Protein AF-A0A662B9Q6-F1 (afdb_monomer_lite)

Radius of gyration: 40.21 Å; chains: 1; bounding box: 95×39×110 Å

Secondary structure (DSSP, 8-state):
-----HHHHHHHHHHHHHHHHHHHHHHH---TTSTTHHHHHHHHHHHHHHHHHHHHHHHHHHHHHHHHHHHHHHHHHHHHHHHHHHHHHHHHHHHHHHS---HHHHHHHHHHHHHHHHHS-HHHHHHHHHHHHHHHTTTTS-TTSGGGHHHHHHHHHHHHHHHHHHHHHTTS-SSPPPHHHHHHHHHHHHHHHHHHHHTTEESSHHHHHHHHHHTS---HHHHHHHHHHHHHHHHHHTTTT-EEEEEETTEEEEEETTS-TT--EEEEEEEEETTEEEEEEB--TTPPPPTT-EEETTEEEEEEEEE-SHHHIIIIIHHHHHHHHHHHHHS--

pLDDT: mean 80.23, std 11.99, range [39.72, 96.12]

Structure (mmCIF, N/CA/C/O backbone):
data_AF-A0A662B9Q6-F1
#
_entry.id   AF-A0A662B9Q6-F1
#
loop_
_atom_site.group_PDB
_atom_site.id
_atom_site.type_symbol
_atom_site.label_atom_id
_atom_site.label_alt_id
_atom_site.label_comp_id
_atom_site.label_asym_id
_atom_site.label_entity_id
_atom_site.label_seq_id
_atom_site.pdbx_PDB_ins_code
_atom_site.Cartn_x
_atom_site.Cartn_y
_atom_site.Cartn_z
_atom_site.occupancy
_atom_site.B_iso_or_equiv
_atom_site.auth_seq_id
_atom_site.auth_comp_id
_atom_site.auth_asym_id
_atom_site.auth_atom_id
_atom_site.pdbx_PDB_model_num
ATOM 1 N N . MET A 1 1 ? 10.603 9.362 -37.851 1.00 39.72 1 MET A N 1
ATOM 2 C CA . MET A 1 1 ? 11.221 8.490 -38.876 1.00 39.72 1 MET A CA 1
ATOM 3 C C . MET A 1 1 ? 10.920 9.068 -40.248 1.00 39.72 1 MET A C 1
ATOM 5 O O . MET A 1 1 ? 9.776 8.989 -40.683 1.00 39.72 1 MET A O 1
ATOM 9 N N . ALA A 1 2 ? 11.898 9.693 -40.908 1.00 41.97 2 ALA A N 1
ATOM 10 C CA . ALA A 1 2 ? 11.748 10.046 -42.317 1.00 41.97 2 ALA A CA 1
ATOM 11 C C . ALA A 1 2 ? 11.551 8.742 -43.103 1.00 41.97 2 ALA A C 1
ATOM 13 O O . ALA A 1 2 ? 12.372 7.833 -42.998 1.00 41.97 2 ALA A O 1
ATOM 14 N N . LYS A 1 3 ? 10.434 8.606 -43.826 1.00 42.59 3 LYS A N 1
ATOM 15 C CA . LYS A 1 3 ? 10.206 7.459 -44.711 1.00 42.59 3 LYS A CA 1
ATOM 16 C C . LYS A 1 3 ? 11.264 7.512 -45.812 1.00 42.59 3 LYS A C 1
ATOM 18 O O . LYS A 1 3 ? 11.109 8.262 -46.773 1.00 42.59 3 LYS A O 1
ATOM 23 N N . ILE A 1 4 ? 12.338 6.740 -45.667 1.00 57.16 4 ILE A N 1
ATOM 24 C CA . ILE A 1 4 ? 13.278 6.508 -46.761 1.00 57.16 4 ILE A CA 1
ATOM 25 C C . ILE A 1 4 ? 12.491 5.719 -47.806 1.00 57.16 4 ILE A C 1
ATOM 27 O O . ILE A 1 4 ? 12.147 4.555 -47.612 1.00 57.16 4 ILE A O 1
ATOM 31 N N . THR A 1 5 ? 12.095 6.397 -48.877 1.00 69.44 5 THR A N 1
ATOM 32 C CA . THR A 1 5 ? 11.364 5.767 -49.974 1.00 69.44 5 THR A CA 1
ATOM 33 C C . THR A 1 5 ? 12.289 4.780 -50.687 1.00 69.44 5 THR A C 1
ATOM 35 O O . THR A 1 5 ? 13.499 4.998 -50.741 1.00 69.44 5 THR A O 1
ATOM 38 N N . ALA A 1 6 ? 11.745 3.708 -51.271 1.00 68.38 6 ALA A N 1
ATOM 39 C CA . ALA A 1 6 ? 12.536 2.716 -52.013 1.00 68.38 6 ALA A CA 1
ATOM 40 C C . ALA A 1 6 ? 13.444 3.361 -53.086 1.00 68.38 6 ALA A C 1
ATOM 42 O O . ALA A 1 6 ? 14.557 2.902 -53.324 1.00 68.38 6 ALA A O 1
ATOM 43 N N . LYS A 1 7 ? 13.013 4.496 -53.656 1.00 68.06 7 LYS A N 1
ATOM 44 C CA . LYS A 1 7 ? 13.810 5.324 -54.573 1.00 68.06 7 LYS A CA 1
ATOM 45 C C . LYS A 1 7 ? 15.063 5.923 -53.915 1.00 68.06 7 LYS A C 1
ATOM 47 O O . LYS A 1 7 ? 16.111 5.956 -54.547 1.00 68.06 7 LYS A O 1
ATOM 52 N N . GLY A 1 8 ? 14.983 6.350 -52.654 1.00 73.69 8 GLY A N 1
ATOM 53 C CA . GLY A 1 8 ? 16.124 6.869 -51.893 1.00 73.69 8 GLY A CA 1
ATOM 54 C C . GLY A 1 8 ? 17.176 5.803 -51.576 1.00 73.69 8 GLY A C 1
ATOM 55 O O . GLY A 1 8 ? 18.367 6.096 -51.633 1.00 73.69 8 GLY A O 1
ATOM 56 N N . ILE A 1 9 ? 16.751 4.559 -51.321 1.00 76.38 9 ILE A N 1
ATOM 57 C CA . ILE A 1 9 ? 17.664 3.420 -51.115 1.00 76.38 9 ILE A CA 1
ATOM 58 C C . ILE A 1 9 ? 18.402 3.088 -52.417 1.00 76.38 9 ILE A C 1
ATOM 60 O O . ILE A 1 9 ? 19.617 2.925 -52.405 1.00 76.38 9 ILE A O 1
ATOM 64 N N . ILE A 1 10 ? 17.691 3.057 -53.550 1.00 78.56 10 ILE A N 1
ATOM 65 C CA . ILE A 1 10 ? 18.288 2.785 -54.868 1.00 78.56 10 ILE A CA 1
ATOM 66 C C . ILE A 1 10 ? 19.350 3.837 -55.222 1.00 78.56 10 ILE A C 1
ATOM 68 O O . ILE A 1 10 ? 20.442 3.477 -55.655 1.00 78.56 10 ILE A O 1
ATOM 72 N N . ILE A 1 11 ? 19.069 5.124 -54.993 1.00 80.94 11 ILE A N 1
ATOM 73 C CA . ILE A 1 11 ? 20.033 6.209 -55.242 1.00 80.94 11 ILE A CA 1
ATOM 74 C C . ILE A 1 11 ? 21.284 6.042 -54.368 1.00 80.94 11 ILE A C 1
ATOM 76 O O . ILE A 1 11 ? 22.400 6.152 -54.872 1.00 80.94 11 ILE A O 1
ATOM 80 N N . TRP A 1 12 ? 21.116 5.717 -53.084 1.00 79.44 12 TRP A N 1
ATOM 81 C CA . TRP A 1 12 ? 22.235 5.456 -52.174 1.00 79.44 12 TRP A CA 1
ATOM 82 C C . TRP A 1 12 ? 23.104 4.280 -52.626 1.00 79.44 12 TRP A C 1
ATOM 84 O O . TRP A 1 12 ? 24.328 4.388 -52.634 1.00 79.44 12 TRP A O 1
ATOM 94 N N . VAL A 1 13 ? 22.483 3.177 -53.051 1.00 81.06 13 VAL A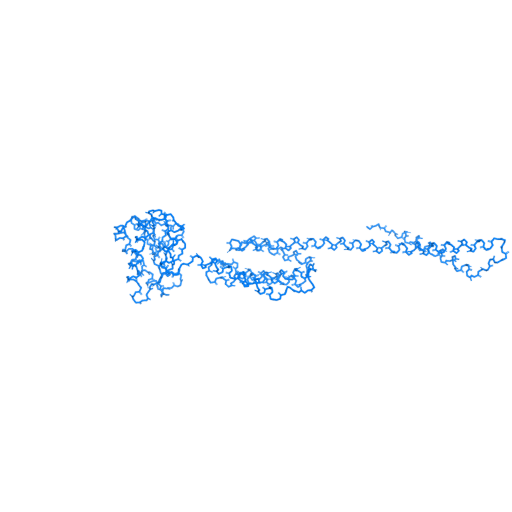 N 1
ATOM 95 C CA . VAL A 1 13 ? 23.200 1.996 -53.552 1.00 81.06 13 VAL A CA 1
ATOM 96 C C . VAL A 1 13 ? 23.995 2.332 -54.816 1.00 81.06 13 VAL A C 1
ATOM 98 O O . VAL A 1 13 ? 25.153 1.941 -54.919 1.00 81.06 13 VAL A O 1
ATOM 101 N N . ILE A 1 14 ? 23.428 3.112 -55.743 1.00 83.69 14 ILE A N 1
ATOM 102 C CA . ILE A 1 14 ? 24.134 3.560 -56.955 1.00 83.69 14 ILE A CA 1
ATOM 103 C C . ILE A 1 14 ? 25.355 4.417 -56.598 1.00 83.69 14 ILE A C 1
ATOM 105 O O . ILE A 1 14 ? 26.431 4.200 -57.150 1.00 83.69 14 ILE A O 1
ATOM 109 N N . ILE A 1 15 ? 25.222 5.352 -55.652 1.00 80.75 15 ILE A N 1
ATOM 110 C CA . ILE A 1 15 ? 26.336 6.201 -55.200 1.00 80.75 15 ILE A CA 1
ATOM 111 C C . ILE A 1 15 ? 27.457 5.349 -54.592 1.00 80.75 15 ILE A C 1
ATOM 113 O O . ILE A 1 15 ? 28.625 5.549 -54.923 1.00 80.75 15 ILE A O 1
ATOM 117 N N . VAL A 1 16 ? 27.111 4.366 -53.755 1.00 80.38 16 VAL A N 1
ATOM 118 C CA . VAL A 1 16 ? 28.083 3.434 -53.160 1.00 80.38 16 VAL A CA 1
ATOM 119 C C . VAL A 1 16 ? 28.774 2.593 -54.236 1.00 80.38 16 VAL A C 1
ATOM 121 O O . VAL A 1 16 ? 29.990 2.427 -54.189 1.00 80.38 16 VAL A O 1
ATOM 124 N N . ILE A 1 17 ? 28.037 2.110 -55.240 1.00 84.69 17 ILE A N 1
ATOM 125 C CA . ILE A 1 17 ? 28.610 1.350 -56.360 1.00 84.69 17 ILE A CA 1
ATOM 126 C C . ILE A 1 17 ? 29.578 2.214 -57.169 1.00 84.69 17 ILE A C 1
ATOM 128 O O . ILE A 1 17 ? 30.673 1.751 -57.477 1.00 84.69 17 ILE A O 1
ATOM 132 N N . ILE A 1 18 ? 29.221 3.460 -57.492 1.00 81.94 18 ILE A N 1
ATOM 133 C CA . ILE A 1 18 ? 30.099 4.387 -58.225 1.00 81.94 18 ILE A CA 1
ATOM 134 C C . ILE A 1 18 ? 31.371 4.671 -57.414 1.00 81.94 18 ILE A C 1
ATOM 136 O O . ILE A 1 18 ? 32.478 4.624 -57.954 1.00 81.94 18 ILE A O 1
ATOM 140 N N . TYR A 1 19 ? 31.226 4.900 -56.108 1.00 78.44 19 TYR A N 1
ATOM 141 C CA . TYR A 1 19 ? 32.343 5.123 -55.193 1.00 78.44 19 TYR A CA 1
ATOM 142 C C . TYR A 1 19 ? 33.303 3.921 -55.141 1.00 78.44 19 TYR A C 1
ATOM 144 O O . TYR A 1 19 ? 34.505 4.082 -55.347 1.00 78.44 19 TYR A O 1
ATOM 152 N N . ILE A 1 20 ? 32.782 2.702 -54.956 1.00 80.62 20 ILE A N 1
ATOM 153 C CA . ILE A 1 20 ? 33.590 1.470 -54.931 1.00 80.62 20 ILE A CA 1
ATOM 154 C C . ILE A 1 20 ? 34.203 1.177 -56.308 1.00 80.62 20 ILE A C 1
ATOM 156 O O . ILE A 1 20 ? 35.364 0.784 -56.399 1.00 80.62 20 ILE A O 1
ATOM 160 N N . SER A 1 21 ? 33.469 1.413 -57.396 1.00 80.00 21 SER A N 1
ATOM 161 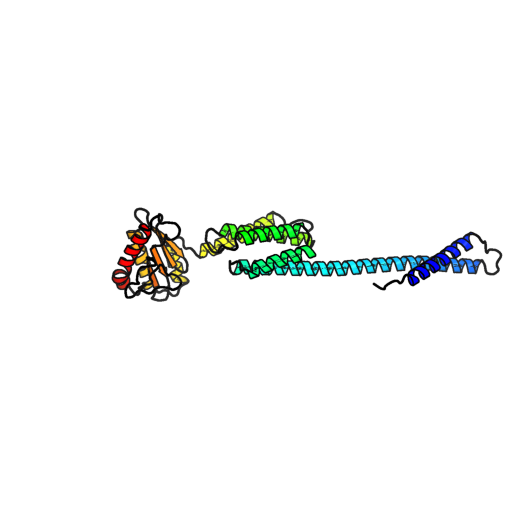C CA . SER A 1 21 ? 33.975 1.208 -58.762 1.00 80.00 21 SER A CA 1
ATOM 162 C C . SER A 1 21 ? 35.153 2.130 -59.072 1.00 80.00 21 SER A C 1
ATOM 164 O O . SER A 1 21 ? 36.084 1.725 -59.760 1.00 80.00 21 SER A O 1
ATOM 166 N N . SER A 1 22 ? 35.151 3.341 -58.507 1.00 72.25 22 SER A N 1
ATOM 167 C CA . SER A 1 22 ? 36.264 4.288 -58.630 1.00 72.25 22 SER A CA 1
ATOM 168 C C . SER A 1 22 ? 37.522 3.766 -57.923 1.00 72.25 22 SER A C 1
ATOM 170 O O . SER A 1 22 ? 38.628 3.957 -58.418 1.00 72.25 22 SER A O 1
ATOM 172 N N . PHE A 1 23 ? 37.357 3.042 -56.809 1.00 72.00 23 PHE A N 1
ATOM 173 C CA . PHE A 1 23 ? 38.446 2.378 -56.086 1.00 72.00 23 PHE A CA 1
ATOM 174 C C . PHE A 1 23 ? 39.057 1.221 -56.894 1.00 72.00 23 PHE A C 1
ATOM 176 O O . PHE A 1 23 ? 40.274 1.129 -57.029 1.00 72.00 23 PHE A O 1
ATOM 183 N N . VAL A 1 24 ? 38.212 0.369 -57.487 1.00 78.69 24 VAL A N 1
ATOM 184 C CA . VAL A 1 24 ? 38.659 -0.758 -58.329 1.00 78.69 24 VAL A CA 1
ATOM 185 C C . VAL A 1 24 ? 39.341 -0.262 -59.604 1.00 78.69 24 VAL A C 1
ATOM 187 O O . VAL A 1 24 ? 40.370 -0.802 -59.994 1.00 78.69 24 VAL A O 1
ATOM 190 N N . PHE A 1 25 ? 38.812 0.790 -60.231 1.00 73.88 25 PHE A N 1
ATOM 191 C CA . PHE A 1 25 ? 39.387 1.379 -61.440 1.00 73.88 25 PHE A CA 1
ATOM 192 C C . PHE A 1 25 ? 40.824 1.878 -61.217 1.00 73.88 25 PHE A C 1
ATOM 194 O O . PHE A 1 25 ? 41.706 1.590 -62.019 1.00 73.88 25 PHE A O 1
ATOM 201 N N . LEU A 1 26 ? 41.089 2.543 -60.091 1.00 69.38 26 LEU A N 1
ATOM 202 C CA . LEU A 1 26 ? 42.433 3.030 -59.749 1.00 69.38 26 LEU A CA 1
ATOM 203 C C . LEU A 1 26 ? 43.401 1.915 -59.359 1.00 69.38 26 LEU A C 1
ATOM 205 O O . LEU A 1 26 ? 44.602 2.072 -59.520 1.00 69.38 26 LEU A O 1
ATOM 209 N N . SER A 1 27 ? 42.890 0.786 -58.865 1.00 67.12 27 SER A N 1
ATOM 210 C CA . SER A 1 27 ? 43.715 -0.385 -58.561 1.00 67.12 27 SER A CA 1
ATOM 211 C C . SER A 1 27 ? 44.141 -1.166 -59.811 1.00 67.12 27 SER A C 1
ATOM 213 O O . SER A 1 27 ? 45.004 -2.033 -59.700 1.00 67.12 27 SER A O 1
ATOM 215 N N . VAL A 1 28 ? 43.510 -0.922 -60.966 1.00 74.12 28 VAL A N 1
ATOM 216 C CA . VAL A 1 28 ? 43.748 -1.657 -62.222 1.00 74.12 28 VAL A CA 1
ATOM 217 C C . VAL A 1 28 ? 44.522 -0.819 -63.247 1.00 74.12 28 VAL A C 1
ATOM 219 O O . VAL A 1 28 ? 45.231 -1.390 -64.071 1.00 74.12 28 VAL A O 1
ATOM 222 N N . TYR A 1 29 ? 44.408 0.511 -63.205 1.00 70.56 29 TYR A N 1
ATOM 223 C CA . TYR A 1 29 ? 45.066 1.417 -64.151 1.00 70.56 29 TYR A CA 1
ATOM 224 C C . TYR A 1 29 ? 46.144 2.263 -63.460 1.00 70.56 29 TYR A C 1
ATOM 226 O O . TYR A 1 29 ? 45.846 3.021 -62.542 1.00 70.56 29 TYR A O 1
ATOM 234 N N . GLU A 1 30 ? 47.390 2.166 -63.931 1.00 65.81 30 GLU A N 1
ATOM 235 C CA . GLU A 1 30 ? 48.516 2.984 -63.461 1.00 65.81 30 GLU A CA 1
ATOM 236 C C . GLU A 1 30 ? 48.539 4.324 -64.219 1.00 65.81 30 GLU A C 1
ATOM 238 O O . GLU A 1 30 ? 48.713 4.369 -65.436 1.00 65.81 30 GLU A O 1
ATOM 243 N N . PHE A 1 31 ? 48.343 5.439 -63.508 1.00 63.66 31 PHE A N 1
ATOM 244 C CA . PHE A 1 31 ? 48.251 6.789 -64.093 1.00 63.66 31 PHE A CA 1
ATOM 245 C C . PHE A 1 31 ? 49.611 7.502 -64.208 1.00 63.66 31 PHE A C 1
ATOM 247 O O . PHE A 1 31 ? 49.663 8.710 -64.461 1.00 63.66 31 PHE A O 1
ATOM 254 N N . GLN A 1 32 ? 50.713 6.764 -64.042 1.00 58.72 32 GLN A N 1
ATOM 255 C CA . GLN A 1 32 ? 52.067 7.305 -63.891 1.00 58.72 32 GLN A CA 1
ATOM 256 C C . GLN A 1 32 ? 52.558 8.121 -65.104 1.00 58.72 32 GLN A C 1
ATOM 258 O O . GLN A 1 32 ? 53.314 9.074 -64.922 1.00 58.72 32 GLN A O 1
ATOM 263 N N . ASP A 1 33 ? 52.072 7.823 -66.315 1.00 65.12 33 ASP A N 1
ATOM 264 C CA . ASP A 1 33 ? 52.484 8.499 -67.559 1.00 65.12 33 ASP A CA 1
ATOM 265 C C . ASP A 1 33 ? 51.680 9.774 -67.890 1.00 65.12 33 ASP A C 1
ATOM 267 O O . ASP A 1 33 ? 51.914 10.436 -68.906 1.00 65.12 33 ASP A O 1
ATOM 271 N N . TRP A 1 34 ? 50.704 10.152 -67.059 1.00 69.06 34 TRP A N 1
ATOM 272 C CA . TRP A 1 34 ? 49.887 11.343 -67.299 1.00 69.06 34 TRP A CA 1
ATOM 273 C C . TRP A 1 34 ? 50.532 12.587 -66.682 1.00 69.06 34 TRP A C 1
ATOM 275 O O . TRP A 1 34 ? 50.910 12.597 -65.514 1.00 69.06 34 TRP A O 1
ATOM 285 N N . LYS A 1 35 ? 50.547 13.705 -67.426 1.00 70.94 35 LYS A N 1
ATOM 286 C CA . LYS A 1 35 ? 51.090 15.013 -66.982 1.00 70.94 35 LYS A CA 1
ATOM 287 C C . LYS A 1 35 ? 50.566 15.483 -65.611 1.00 70.94 35 LYS A C 1
ATOM 289 O O . LYS A 1 35 ? 51.231 16.262 -64.937 1.00 70.94 35 LYS A O 1
ATOM 294 N N . TYR A 1 36 ? 49.380 15.022 -65.213 1.00 75.19 36 TYR A N 1
ATOM 295 C CA . TYR A 1 36 ? 48.729 15.348 -63.943 1.00 75.19 36 TYR A CA 1
ATOM 296 C C . TYR A 1 36 ? 48.476 14.118 -63.049 1.00 75.19 36 TYR A C 1
ATOM 298 O O . TYR A 1 36 ? 47.722 14.235 -62.087 1.00 75.19 36 TYR A O 1
ATOM 306 N N . GLY A 1 37 ? 49.085 12.958 -63.337 1.00 72.75 37 GLY A N 1
ATOM 307 C CA . GLY A 1 37 ? 48.824 11.683 -62.649 1.00 72.75 37 GLY A CA 1
ATOM 308 C C . GLY A 1 37 ? 48.935 11.793 -61.127 1.00 72.75 37 GLY A C 1
ATOM 309 O O . GLY A 1 37 ? 47.955 11.576 -60.423 1.00 72.75 37 GLY A O 1
ATOM 310 N N . SER A 1 38 ? 50.067 12.300 -60.628 1.00 75.88 38 SER A N 1
ATOM 311 C CA . SER A 1 38 ? 50.304 12.491 -59.186 1.00 75.88 38 SER A CA 1
ATOM 312 C C . SER A 1 38 ? 49.298 13.442 -58.504 1.00 75.88 38 SER A C 1
ATOM 314 O O . SER A 1 38 ? 48.921 13.237 -57.347 1.00 75.88 38 SER A O 1
ATOM 316 N N . PHE A 1 39 ? 48.809 14.466 -59.216 1.00 79.69 39 PHE A N 1
ATOM 317 C CA . PHE A 1 39 ? 47.781 15.374 -58.695 1.00 79.69 39 PHE A CA 1
ATOM 318 C C . PHE A 1 39 ? 46.411 14.687 -58.610 1.00 79.69 39 PHE A C 1
ATOM 320 O O . PHE A 1 39 ? 45.733 14.796 -57.590 1.00 79.69 39 PHE A O 1
ATOM 327 N N . ILE A 1 40 ? 46.020 13.957 -59.659 1.00 78.00 40 ILE A N 1
ATOM 328 C CA . ILE A 1 40 ? 44.751 13.220 -59.711 1.00 78.00 40 ILE A CA 1
ATOM 329 C C . ILE A 1 40 ? 44.730 12.096 -58.666 1.00 78.00 40 ILE A C 1
ATOM 331 O O . ILE A 1 40 ? 43.739 11.958 -57.953 1.00 78.00 40 ILE A O 1
ATOM 335 N N . GLU A 1 41 ? 45.833 11.363 -58.499 1.00 74.75 41 GLU A N 1
ATOM 336 C CA . GLU A 1 41 ? 45.993 10.341 -57.455 1.00 74.75 41 GLU A CA 1
ATOM 337 C C . GLU A 1 41 ? 45.823 10.927 -56.047 1.00 74.75 41 GLU A C 1
ATOM 339 O O . GLU A 1 41 ? 45.044 10.406 -55.248 1.00 74.75 41 GLU A O 1
ATOM 344 N N . SER A 1 42 ? 46.483 12.055 -55.757 1.00 80.62 42 SER A N 1
ATOM 345 C CA . SER A 1 42 ? 46.377 12.733 -54.456 1.00 80.62 42 SER A CA 1
ATOM 346 C C . SER A 1 42 ? 44.953 13.214 -54.174 1.00 80.62 42 SER A C 1
ATOM 348 O O . SER A 1 42 ? 44.438 13.067 -53.066 1.00 80.62 42 SER A O 1
ATOM 350 N N . LEU A 1 43 ? 44.293 13.778 -55.187 1.00 79.31 43 LEU A N 1
ATOM 351 C CA . LEU A 1 43 ? 42.931 14.288 -55.077 1.00 79.31 43 LEU A CA 1
ATOM 352 C C . LEU A 1 43 ? 41.949 13.143 -54.802 1.00 79.31 43 LEU A C 1
ATOM 354 O O . LEU A 1 43 ? 41.131 13.244 -53.888 1.00 79.31 43 LEU A O 1
ATOM 358 N N . ILE A 1 44 ? 42.077 12.019 -55.512 1.00 76.00 44 ILE A N 1
ATOM 359 C CA . ILE A 1 44 ? 41.226 10.853 -55.273 1.00 76.00 44 ILE A CA 1
ATOM 360 C C . ILE A 1 44 ? 41.505 10.226 -53.901 1.00 76.00 44 ILE A C 1
ATOM 362 O O . ILE A 1 44 ? 40.551 9.898 -53.198 1.00 76.00 44 ILE A O 1
ATOM 366 N N . ALA A 1 45 ? 42.764 10.132 -53.468 1.00 77.06 45 ALA A N 1
ATOM 367 C CA . ALA A 1 45 ? 43.104 9.647 -52.129 1.00 77.06 45 ALA A CA 1
ATOM 368 C C . ALA A 1 45 ? 42.445 10.494 -51.020 1.00 77.06 45 ALA A C 1
ATOM 370 O O . ALA A 1 45 ? 41.896 9.950 -50.058 1.00 77.06 45 ALA A O 1
ATOM 371 N N . VAL A 1 46 ? 42.408 11.824 -51.180 1.00 86.44 46 VAL A N 1
ATOM 372 C CA . VAL A 1 46 ? 41.703 12.731 -50.256 1.00 86.44 46 VAL A CA 1
ATOM 373 C C . VAL A 1 46 ? 40.188 12.499 -50.283 1.00 86.44 46 VAL A C 1
ATOM 375 O O . VAL A 1 46 ? 39.569 12.414 -49.221 1.00 86.44 46 VAL A O 1
ATOM 378 N N . PHE A 1 47 ? 39.577 12.344 -51.462 1.00 82.00 47 PHE A N 1
ATOM 379 C CA . PHE A 1 47 ? 38.142 12.047 -51.574 1.00 82.00 47 PHE A CA 1
ATOM 380 C C . PHE A 1 47 ? 37.770 10.674 -51.001 1.00 82.00 47 PHE A C 1
ATOM 382 O O . PHE A 1 47 ? 36.702 10.540 -50.404 1.00 82.00 47 PHE A O 1
ATOM 389 N N . GLN A 1 48 ? 38.643 9.673 -51.124 1.00 78.56 48 GLN A N 1
ATOM 390 C CA . GLN A 1 48 ? 38.454 8.360 -50.508 1.00 78.56 48 GLN A CA 1
ATOM 391 C C . GLN A 1 48 ? 38.515 8.451 -48.976 1.00 78.56 48 GLN A C 1
ATOM 393 O O . GLN A 1 48 ? 37.640 7.928 -48.287 1.00 78.56 48 GLN A O 1
ATOM 398 N N . GLY A 1 49 ? 39.491 9.182 -48.427 1.00 82.31 49 GLY A N 1
ATOM 399 C CA . GLY A 1 49 ? 39.565 9.437 -46.986 1.00 82.31 49 GLY A CA 1
ATOM 400 C C . GLY A 1 49 ? 38.331 10.180 -46.462 1.00 82.31 49 GLY A C 1
ATOM 401 O O . GLY A 1 49 ? 37.708 9.756 -45.487 1.00 82.31 49 GLY A O 1
ATOM 402 N N . ALA A 1 50 ? 37.919 11.246 -47.151 1.00 87.31 50 ALA A N 1
ATOM 403 C CA . ALA A 1 50 ? 36.731 12.020 -46.798 1.00 87.31 50 ALA A CA 1
ATOM 404 C C . ALA A 1 50 ? 35.434 11.197 -46.910 1.00 87.31 50 ALA A C 1
ATOM 406 O O . ALA A 1 50 ? 34.559 11.310 -46.051 1.00 87.31 50 ALA A O 1
ATOM 407 N N . GLY A 1 51 ? 35.319 10.340 -47.930 1.00 82.12 51 GLY A N 1
ATOM 408 C CA . GLY A 1 51 ? 34.178 9.446 -48.125 1.00 82.12 51 GLY A CA 1
ATOM 409 C C . GLY A 1 51 ? 34.031 8.433 -46.991 1.00 82.12 51 GLY A C 1
ATOM 410 O O . GLY A 1 51 ? 32.938 8.275 -46.445 1.00 82.12 51 GLY A O 1
ATOM 411 N N . VAL A 1 52 ? 35.134 7.806 -46.569 1.00 82.88 52 VAL A N 1
ATOM 412 C CA . VAL A 1 52 ? 35.142 6.890 -45.416 1.00 82.88 52 VAL A CA 1
ATOM 413 C C . VAL A 1 52 ? 34.718 7.612 -44.136 1.00 82.88 52 VAL A C 1
ATOM 415 O O . VAL A 1 52 ? 33.862 7.105 -43.409 1.00 82.88 52 VAL A O 1
ATOM 418 N N . ILE A 1 53 ? 35.251 8.813 -43.880 1.00 90.50 53 ILE A N 1
ATOM 419 C CA . ILE A 1 53 ? 34.866 9.621 -42.713 1.00 90.50 53 ILE A CA 1
ATOM 420 C C . ILE A 1 53 ? 33.368 9.934 -42.752 1.00 90.50 53 ILE A C 1
ATOM 422 O O . ILE A 1 53 ? 32.678 9.703 -41.762 1.00 90.50 53 ILE A O 1
ATOM 426 N N . ALA A 1 54 ? 32.841 10.383 -43.894 1.00 87.12 54 ALA A N 1
ATOM 427 C CA . ALA A 1 54 ? 31.424 10.700 -44.045 1.00 87.12 54 ALA A CA 1
ATOM 428 C C . ALA A 1 54 ? 30.516 9.487 -43.772 1.00 87.12 54 ALA A C 1
ATOM 430 O O . ALA A 1 54 ? 29.494 9.627 -43.098 1.00 87.12 54 ALA A O 1
ATOM 431 N N . ILE A 1 55 ? 30.901 8.293 -44.238 1.00 83.19 55 ILE A N 1
ATOM 432 C CA . ILE A 1 55 ? 30.165 7.047 -43.972 1.00 83.19 55 ILE A CA 1
ATOM 433 C C . ILE A 1 55 ? 30.182 6.719 -42.475 1.00 83.19 55 ILE A C 1
ATOM 435 O O . ILE A 1 55 ? 29.126 6.463 -41.897 1.00 83.19 55 ILE A O 1
ATOM 439 N N . ILE A 1 56 ? 31.352 6.767 -41.828 1.00 85.19 56 ILE A N 1
ATOM 440 C CA . ILE A 1 56 ? 31.477 6.502 -40.386 1.00 85.19 56 ILE A CA 1
ATOM 441 C C . ILE A 1 56 ? 30.635 7.502 -39.586 1.00 85.19 56 ILE A C 1
ATOM 443 O O . ILE A 1 56 ? 29.872 7.102 -38.707 1.00 85.19 56 ILE A O 1
ATOM 447 N N . THR A 1 57 ? 30.711 8.794 -39.914 1.00 94.62 57 THR A N 1
ATOM 448 C CA . THR A 1 57 ? 29.913 9.837 -39.260 1.00 94.62 57 THR A CA 1
ATOM 449 C C . THR A 1 57 ? 28.417 9.589 -39.431 1.00 94.62 57 THR A C 1
ATOM 451 O O . THR A 1 57 ? 27.675 9.676 -38.454 1.00 94.62 57 THR A O 1
ATOM 454 N N . ALA A 1 58 ? 27.960 9.227 -40.633 1.00 86.88 58 ALA A N 1
ATOM 455 C CA . ALA A 1 58 ? 26.555 8.906 -40.873 1.00 86.88 58 ALA A CA 1
ATOM 456 C C . ALA A 1 58 ? 26.086 7.711 -40.024 1.00 86.88 58 ALA A C 1
ATOM 458 O O . ALA A 1 58 ? 25.011 7.768 -39.427 1.00 86.88 58 ALA A O 1
ATOM 459 N N . VAL A 1 59 ? 26.905 6.659 -39.912 1.00 84.12 59 VAL A N 1
ATOM 460 C CA . VAL A 1 59 ? 26.614 5.491 -39.063 1.00 84.12 59 VAL A CA 1
ATOM 461 C C . VAL A 1 59 ? 26.534 5.882 -37.583 1.00 84.12 59 VAL A C 1
ATOM 463 O O . VAL A 1 59 ? 25.590 5.484 -36.901 1.00 84.12 59 VAL A O 1
ATOM 466 N N . ILE A 1 60 ? 27.461 6.706 -37.087 1.00 92.56 60 ILE A N 1
ATOM 467 C CA . ILE A 1 60 ? 27.445 7.195 -35.698 1.00 92.56 60 ILE A CA 1
ATOM 468 C C . ILE A 1 60 ? 26.178 8.012 -35.415 1.00 92.56 60 ILE A C 1
ATOM 470 O O . ILE A 1 60 ? 25.515 7.768 -34.408 1.00 92.56 60 ILE A O 1
ATOM 474 N N . LEU A 1 61 ? 25.806 8.940 -36.304 1.00 92.00 61 LEU A N 1
ATOM 475 C CA . LEU A 1 61 ? 24.592 9.752 -36.153 1.00 92.00 61 LEU A CA 1
ATOM 476 C C . LEU A 1 61 ? 23.324 8.888 -36.126 1.00 92.00 61 LEU A C 1
ATOM 478 O O . LEU A 1 61 ? 22.415 9.142 -35.334 1.00 92.00 61 LEU A O 1
ATOM 482 N N . LEU A 1 62 ? 23.270 7.838 -36.952 1.00 85.88 62 LEU A N 1
ATOM 483 C CA . LEU A 1 62 ? 22.166 6.878 -36.938 1.00 85.88 62 LEU A CA 1
ATOM 484 C C . LEU A 1 62 ? 22.080 6.139 -35.599 1.00 85.88 62 LEU A C 1
ATOM 486 O O . LEU A 1 62 ? 20.992 6.054 -35.028 1.00 85.88 62 LEU A O 1
ATOM 490 N N . PHE A 1 63 ? 23.204 5.648 -35.070 1.00 87.88 63 PHE A N 1
ATOM 491 C CA . PHE A 1 63 ? 23.227 4.987 -33.764 1.00 87.88 63 PHE A CA 1
ATOM 492 C C . PHE A 1 63 ? 22.834 5.932 -32.627 1.00 87.88 63 PHE A C 1
ATOM 494 O O . PHE A 1 63 ? 22.023 5.555 -31.785 1.00 87.88 63 PHE A O 1
ATOM 501 N N . GLN A 1 64 ? 23.336 7.168 -32.622 1.00 89.12 64 GLN A N 1
ATOM 502 C CA . GLN A 1 64 ? 22.957 8.178 -31.631 1.00 89.12 64 GLN A CA 1
ATOM 503 C C . GLN A 1 64 ? 21.451 8.456 -31.659 1.00 89.12 64 GLN A C 1
ATOM 505 O O . GLN A 1 64 ? 20.805 8.425 -30.614 1.00 89.12 64 GLN A O 1
ATOM 510 N N . SER A 1 65 ? 20.873 8.636 -32.850 1.00 90.44 65 SER A N 1
ATOM 511 C CA . SER A 1 65 ? 19.434 8.866 -33.003 1.00 90.44 65 SER A CA 1
ATOM 512 C C . SER A 1 65 ? 18.596 7.667 -32.542 1.00 90.44 65 SER A C 1
ATOM 514 O O . SER A 1 65 ? 17.562 7.845 -31.896 1.00 90.44 65 SER A O 1
ATOM 516 N N . GLN A 1 66 ? 19.034 6.434 -32.827 1.00 85.12 66 GLN A N 1
ATOM 517 C CA . GLN A 1 66 ? 18.353 5.235 -32.332 1.00 85.12 66 GLN A CA 1
ATOM 518 C C . GLN A 1 66 ? 18.413 5.128 -30.807 1.00 85.12 66 GLN A C 1
ATOM 520 O O . GLN A 1 66 ? 17.394 4.830 -30.182 1.00 85.12 66 GLN A O 1
ATOM 525 N N . LEU A 1 67 ? 19.577 5.399 -30.213 1.00 87.12 67 LEU A N 1
ATOM 526 C CA . LEU A 1 67 ? 19.757 5.398 -28.763 1.00 87.12 67 LEU A CA 1
ATOM 527 C C . LEU A 1 67 ? 18.890 6.463 -28.090 1.00 87.12 67 LEU A C 1
ATOM 529 O O . LEU A 1 67 ? 18.249 6.178 -27.082 1.00 87.12 67 LEU A O 1
ATOM 533 N N . GLU A 1 68 ? 18.811 7.664 -28.660 1.00 89.19 68 GLU A N 1
ATOM 534 C CA . GLU A 1 68 ? 17.967 8.742 -28.146 1.00 89.19 68 GLU A CA 1
ATOM 535 C C . GLU A 1 68 ? 16.479 8.375 -28.206 1.00 89.19 68 GLU A C 1
ATOM 537 O O . GLU A 1 68 ? 15.774 8.493 -27.205 1.00 89.19 68 GLU A O 1
ATOM 542 N N . ALA A 1 69 ? 16.013 7.819 -29.329 1.00 85.44 69 ALA A N 1
ATOM 543 C CA . ALA A 1 69 ? 14.632 7.360 -29.465 1.00 85.44 69 ALA A CA 1
ATOM 544 C C . ALA A 1 69 ? 14.294 6.210 -28.499 1.00 85.44 69 ALA A C 1
ATOM 546 O O . ALA A 1 69 ? 13.183 6.149 -27.965 1.00 85.44 69 ALA A O 1
ATOM 547 N N . GLN A 1 70 ? 15.229 5.282 -28.267 1.00 84.31 70 GLN A N 1
ATOM 548 C CA . GLN A 1 70 ? 15.059 4.224 -27.268 1.00 84.31 70 GLN A CA 1
ATOM 549 C C . GLN A 1 70 ? 15.030 4.790 -25.848 1.00 84.31 70 GLN A C 1
ATOM 551 O O . GLN A 1 70 ? 14.175 4.394 -25.060 1.00 84.31 70 GLN A O 1
ATOM 556 N N . LYS A 1 71 ? 15.907 5.749 -25.538 1.00 86.38 71 LYS A N 1
ATOM 557 C CA . LYS A 1 71 ? 15.955 6.422 -24.238 1.00 86.38 71 LYS A CA 1
ATOM 558 C C . LYS A 1 71 ? 14.670 7.198 -23.960 1.00 86.38 71 LYS A C 1
ATOM 560 O O . LYS A 1 71 ? 14.116 7.062 -22.876 1.00 86.38 71 LYS A O 1
ATOM 565 N N . GLU A 1 72 ? 14.159 7.949 -24.934 1.00 90.50 72 GLU A N 1
ATOM 566 C CA . GLU A 1 72 ? 12.907 8.701 -24.799 1.00 90.50 72 GLU A CA 1
ATOM 567 C C . GLU A 1 72 ? 11.717 7.760 -24.563 1.00 90.50 72 GLU A C 1
ATOM 569 O O . GLU A 1 72 ? 10.909 7.981 -23.659 1.00 90.50 72 GLU A O 1
ATOM 574 N N . LYS A 1 73 ? 11.622 6.668 -25.335 1.00 87.00 73 LYS A N 1
ATOM 575 C CA . LYS A 1 73 ? 10.598 5.635 -25.118 1.00 87.00 73 LYS A CA 1
ATOM 576 C C . LYS A 1 73 ? 10.730 4.993 -23.741 1.00 87.00 73 LYS A C 1
ATOM 578 O O . LYS A 1 73 ? 9.729 4.870 -23.042 1.00 87.00 73 LYS A O 1
ATOM 583 N N . GLY A 1 74 ? 11.946 4.620 -23.347 1.00 86.81 74 GLY A N 1
ATOM 584 C CA . GLY A 1 74 ? 12.234 4.041 -22.037 1.00 86.81 74 GLY A CA 1
ATOM 585 C C . GLY A 1 74 ? 11.831 4.978 -20.901 1.00 86.81 74 GLY A C 1
ATOM 586 O O . GLY A 1 74 ? 11.167 4.549 -19.965 1.00 86.81 74 GLY A O 1
ATOM 587 N N . GLN A 1 75 ? 12.133 6.272 -21.025 1.00 88.19 75 GLN A N 1
ATOM 588 C CA . GLN A 1 75 ? 11.758 7.287 -20.045 1.00 88.19 75 GLN A CA 1
ATOM 589 C C . GLN A 1 75 ? 10.238 7.475 -19.955 1.00 88.19 75 GLN A C 1
ATOM 591 O O . GLN A 1 75 ? 9.701 7.572 -18.855 1.00 88.19 75 GLN A O 1
ATOM 596 N N . LYS A 1 76 ? 9.525 7.485 -21.088 1.00 90.50 76 LYS A N 1
ATOM 597 C CA . LYS A 1 76 ? 8.053 7.555 -21.092 1.00 90.50 76 LYS A CA 1
ATOM 598 C C . LYS A 1 76 ? 7.430 6.333 -20.426 1.00 90.50 76 LYS A C 1
ATOM 600 O O . LYS A 1 76 ? 6.592 6.491 -19.547 1.00 90.50 76 LYS A O 1
ATOM 605 N N . VAL A 1 77 ? 7.883 5.132 -20.784 1.00 90.06 77 VAL A N 1
ATOM 606 C CA . VAL A 1 77 ? 7.415 3.882 -20.163 1.00 90.06 77 VAL A CA 1
ATOM 607 C C . VAL A 1 77 ? 7.712 3.874 -18.662 1.00 90.06 77 VAL A C 1
ATOM 609 O O . VAL A 1 77 ? 6.855 3.498 -17.871 1.00 90.06 77 VAL A O 1
ATOM 612 N N . PHE A 1 78 ? 8.895 4.330 -18.251 1.00 90.19 78 PHE A N 1
ATOM 613 C CA . PHE A 1 78 ? 9.264 4.455 -16.843 1.00 90.19 78 PHE A CA 1
ATOM 614 C C . PHE A 1 78 ? 8.332 5.407 -16.077 1.00 90.19 78 PHE A C 1
ATOM 616 O O . PHE A 1 78 ? 7.854 5.066 -14.996 1.00 90.19 78 PHE A O 1
ATOM 623 N N . ASN A 1 79 ? 8.022 6.572 -16.651 1.00 91.50 79 ASN A N 1
ATOM 624 C CA . ASN A 1 79 ? 7.104 7.532 -16.041 1.00 91.50 79 ASN A CA 1
ATOM 625 C C . ASN A 1 79 ? 5.680 6.969 -15.913 1.00 91.50 79 ASN A C 1
ATOM 627 O O . ASN A 1 79 ? 5.061 7.131 -14.862 1.00 91.50 79 ASN A O 1
ATOM 631 N N . GLU A 1 80 ? 5.186 6.267 -16.936 1.00 93.62 80 GLU A N 1
ATOM 632 C CA . GLU A 1 80 ? 3.874 5.607 -16.889 1.00 93.62 80 GLU A CA 1
ATOM 633 C C . GLU A 1 80 ? 3.822 4.505 -15.825 1.00 93.62 80 GLU A C 1
ATOM 635 O O . GLU A 1 80 ? 2.851 4.421 -15.074 1.00 93.62 80 GLU A O 1
ATOM 640 N N . LYS A 1 81 ? 4.896 3.716 -15.667 1.00 93.50 81 LYS A N 1
ATOM 641 C CA . LYS A 1 81 ? 5.006 2.738 -14.570 1.00 93.50 81 LYS A CA 1
ATOM 642 C C . LYS A 1 81 ? 4.892 3.407 -13.207 1.00 93.50 81 LYS A C 1
ATOM 644 O O . LYS A 1 81 ? 4.118 2.958 -12.370 1.00 93.50 81 LYS A O 1
ATOM 649 N N . ILE A 1 82 ? 5.630 4.497 -12.983 1.00 93.62 82 ILE A N 1
ATOM 650 C CA . ILE A 1 82 ? 5.552 5.250 -11.723 1.00 93.62 82 ILE A CA 1
ATOM 651 C C . ILE A 1 82 ? 4.134 5.768 -11.488 1.00 93.62 82 ILE A C 1
ATOM 653 O O . ILE A 1 82 ? 3.642 5.682 -10.365 1.00 93.62 82 ILE A O 1
ATOM 657 N N . SER A 1 83 ? 3.487 6.310 -12.521 1.00 94.62 83 SER A N 1
ATOM 658 C CA . SER A 1 83 ? 2.117 6.812 -12.420 1.00 94.62 83 SER A CA 1
ATOM 659 C C . SER A 1 83 ? 1.145 5.705 -12.008 1.00 94.62 83 SER A C 1
ATOM 661 O O . SER A 1 83 ? 0.394 5.874 -11.050 1.00 94.62 83 SER A O 1
ATOM 663 N N . LEU A 1 84 ? 1.225 4.539 -12.655 1.00 95.62 84 LEU A N 1
ATOM 664 C CA . LEU A 1 84 ? 0.387 3.387 -12.329 1.00 95.62 84 LEU A CA 1
ATOM 665 C C . LEU A 1 84 ? 0.643 2.854 -10.913 1.00 95.62 84 LEU A C 1
ATOM 667 O O . LEU A 1 84 ? -0.294 2.527 -10.190 1.00 95.62 84 LEU A O 1
ATOM 671 N N . TYR A 1 85 ? 1.905 2.782 -10.486 1.00 95.44 85 TYR A N 1
ATOM 672 C CA . TYR A 1 85 ? 2.237 2.320 -9.137 1.00 95.44 85 TYR A CA 1
ATOM 673 C C . TYR A 1 85 ? 1.745 3.293 -8.063 1.00 95.44 85 TYR A C 1
ATOM 675 O O . TYR A 1 85 ? 1.309 2.850 -7.004 1.00 95.44 85 TYR A O 1
ATOM 683 N N . LYS A 1 86 ? 1.755 4.603 -8.336 1.00 94.19 86 LYS A N 1
ATOM 684 C CA . LYS A 1 86 ? 1.149 5.609 -7.453 1.00 94.19 86 LYS A CA 1
ATOM 685 C C . LYS A 1 86 ? -0.369 5.462 -7.376 1.00 94.19 86 LYS A C 1
ATOM 687 O O . LYS A 1 86 ? -0.897 5.473 -6.273 1.00 94.19 86 LYS A O 1
ATOM 692 N N . GLU A 1 87 ? -1.039 5.263 -8.512 1.00 95.12 87 GLU A N 1
ATOM 693 C CA . GLU A 1 87 ? -2.486 5.002 -8.564 1.00 95.12 87 GLU A CA 1
ATOM 694 C C . GLU A 1 87 ? -2.850 3.772 -7.715 1.00 95.12 87 GLU A C 1
ATOM 696 O O . GLU A 1 87 ? -3.780 3.818 -6.913 1.00 95.12 87 GLU A O 1
ATOM 701 N N . ALA A 1 88 ? -2.067 2.693 -7.818 1.00 94.44 88 ALA A N 1
ATOM 702 C CA . ALA A 1 88 ? -2.257 1.500 -6.996 1.00 94.44 88 ALA A CA 1
ATOM 703 C C . ALA A 1 88 ? -2.095 1.771 -5.496 1.00 94.44 88 ALA A C 1
ATOM 705 O O . ALA A 1 88 ? -2.905 1.300 -4.701 1.00 94.44 88 ALA A O 1
ATOM 706 N N . ILE A 1 89 ? -1.077 2.542 -5.106 1.00 94.12 89 ILE A N 1
ATOM 707 C CA . ILE A 1 89 ? -0.872 2.940 -3.707 1.00 94.12 89 ILE A CA 1
ATOM 708 C C . ILE A 1 89 ? -2.052 3.766 -3.198 1.00 94.12 89 ILE A C 1
ATOM 710 O O . ILE A 1 89 ? -2.528 3.499 -2.103 1.00 94.12 89 ILE A O 1
ATOM 714 N N . GLU A 1 90 ? -2.549 4.718 -3.985 1.00 93.56 90 GLU A N 1
ATOM 715 C CA . GLU A 1 90 ? -3.651 5.597 -3.590 1.00 93.56 90 GLU A CA 1
ATOM 716 C C . GLU A 1 90 ? -4.964 4.828 -3.389 1.00 93.56 90 GLU A C 1
ATOM 718 O O . GLU A 1 90 ? -5.658 5.030 -2.394 1.00 93.56 90 GLU A O 1
ATOM 723 N N . VAL A 1 91 ? -5.301 3.903 -4.295 1.00 90.88 91 VAL A N 1
ATOM 724 C CA . VAL A 1 91 ? -6.494 3.053 -4.132 1.00 90.88 91 VAL A CA 1
ATOM 725 C C . VAL A 1 91 ? -6.380 2.204 -2.867 1.00 90.88 91 VAL A C 1
ATOM 727 O O . VAL A 1 91 ? -7.324 2.134 -2.088 1.00 90.88 91 VAL A O 1
ATOM 730 N N . VAL A 1 92 ? -5.215 1.602 -2.624 1.00 90.69 92 VAL A N 1
ATOM 731 C CA . VAL A 1 92 ? -4.999 0.765 -1.438 1.00 90.69 92 VAL A CA 1
ATOM 732 C C . VAL A 1 92 ? -4.971 1.590 -0.147 1.00 90.69 92 VAL A C 1
ATOM 734 O O . VAL A 1 92 ? -5.474 1.138 0.879 1.00 90.69 92 VAL A O 1
ATOM 737 N N . GLU A 1 93 ? -4.436 2.811 -0.178 1.00 88.00 93 GLU A N 1
ATOM 738 C CA . GLU A 1 93 ? -4.488 3.745 0.949 1.00 88.00 93 GLU A CA 1
ATOM 739 C C . GLU A 1 93 ? -5.932 4.060 1.350 1.00 88.00 93 GLU A C 1
ATOM 741 O O . GLU A 1 93 ? -6.236 4.047 2.543 1.00 88.00 93 GLU A O 1
ATOM 746 N N . ASN A 1 94 ? -6.817 4.299 0.376 1.00 85.44 94 ASN A N 1
ATOM 747 C CA . ASN A 1 94 ? -8.227 4.591 0.640 1.00 85.44 94 ASN A CA 1
ATOM 748 C C . ASN A 1 94 ? -8.933 3.418 1.340 1.00 85.44 94 ASN A C 1
ATOM 750 O O . ASN A 1 94 ? -9.480 3.639 2.421 1.00 85.44 94 ASN A O 1
ATOM 754 N N . ILE A 1 95 ? -8.750 2.188 0.844 1.00 83.94 95 ILE A N 1
ATOM 755 C CA . ILE A 1 95 ? -9.269 0.950 1.465 1.00 83.94 95 ILE A CA 1
ATOM 756 C C . ILE A 1 95 ? -8.828 0.819 2.936 1.00 83.94 95 ILE A C 1
ATOM 758 O O . ILE A 1 95 ? -9.577 0.407 3.825 1.00 83.94 95 ILE A O 1
ATOM 762 N N . PHE A 1 96 ? -7.568 1.149 3.240 1.00 80.69 96 PHE A N 1
ATOM 763 C CA . PHE A 1 96 ? -7.067 1.079 4.618 1.00 80.69 96 PHE A CA 1
ATOM 764 C C . PHE A 1 96 ? -7.487 2.274 5.485 1.00 80.69 96 PHE A C 1
ATOM 766 O O . PHE A 1 96 ? -7.421 2.192 6.715 1.00 80.69 96 PHE A O 1
ATOM 773 N N . LYS A 1 97 ? -7.886 3.394 4.879 1.00 77.94 97 LYS A N 1
ATOM 774 C CA . LYS A 1 97 ? -8.277 4.615 5.587 1.00 77.94 97 LYS A CA 1
ATOM 775 C C . LYS A 1 97 ? -9.684 4.504 6.160 1.00 77.94 97 LYS A C 1
ATOM 777 O O . LYS A 1 97 ? -9.895 4.910 7.305 1.00 77.94 97 LYS A O 1
ATOM 782 N N . ASP A 1 98 ? -10.624 3.963 5.395 1.00 71.81 98 ASP A N 1
ATOM 783 C CA . ASP A 1 98 ? -12.009 3.748 5.824 1.00 71.81 98 ASP A CA 1
ATOM 784 C C . ASP A 1 98 ? -12.254 2.347 6.421 1.00 71.81 98 ASP A C 1
ATOM 786 O O . ASP A 1 98 ? -13.259 2.145 7.106 1.00 71.81 98 ASP A O 1
ATOM 790 N N . ASN A 1 99 ? -11.292 1.426 6.271 1.00 70.12 99 ASN A N 1
ATOM 791 C CA . ASN A 1 99 ? -11.360 0.023 6.699 1.00 70.12 99 ASN A CA 1
ATOM 792 C C . ASN A 1 99 ? -12.525 -0.750 6.066 1.00 70.12 99 ASN A C 1
ATOM 794 O O . ASN A 1 99 ? -13.022 -1.717 6.659 1.00 70.12 99 ASN A O 1
ATOM 798 N N . ARG A 1 100 ? -12.962 -0.327 4.880 1.00 69.25 100 ARG A N 1
ATOM 799 C CA . ARG A 1 100 ? -14.021 -0.962 4.102 1.00 69.25 100 ARG A CA 1
ATOM 800 C C . ARG A 1 100 ? -13.535 -1.159 2.676 1.00 69.25 100 ARG A C 1
ATOM 802 O O . ARG A 1 100 ? -12.604 -0.511 2.230 1.00 69.25 100 ARG A O 1
ATOM 809 N N . ILE A 1 101 ? -14.123 -2.131 1.992 1.00 79.00 101 ILE A N 1
ATOM 810 C CA . ILE A 1 101 ? -13.816 -2.397 0.589 1.00 79.00 101 ILE A CA 1
ATOM 811 C C . ILE A 1 101 ? -15.078 -2.076 -0.195 1.00 79.00 101 ILE A C 1
ATOM 813 O O . ILE A 1 101 ? -16.069 -2.806 -0.129 1.00 79.00 101 ILE A O 1
ATOM 817 N N . GLU A 1 102 ? -15.064 -0.961 -0.915 1.00 77.06 102 GLU A N 1
ATOM 818 C CA . GLU A 1 102 ? -16.180 -0.586 -1.772 1.00 77.06 102 GLU A CA 1
ATOM 819 C C . GLU A 1 102 ? -16.086 -1.281 -3.139 1.00 77.06 102 GLU A C 1
ATOM 821 O O . GLU A 1 102 ? -15.009 -1.506 -3.696 1.00 77.06 102 GLU A O 1
ATOM 826 N N . SER A 1 103 ? -17.238 -1.571 -3.752 1.00 79.62 103 SER A N 1
ATOM 827 C CA . SER A 1 103 ? -17.291 -2.165 -5.102 1.00 79.62 103 SER A CA 1
ATOM 828 C C . SER A 1 103 ? -16.547 -1.332 -6.160 1.00 79.62 103 SER A C 1
ATOM 830 O O . SER A 1 103 ? -15.928 -1.886 -7.069 1.00 79.62 103 SER A O 1
ATOM 832 N N . GLY A 1 104 ? -16.554 -0.001 -6.020 1.00 83.19 104 GLY A N 1
ATOM 833 C CA . GLY A 1 104 ? -15.803 0.901 -6.893 1.00 83.19 104 GLY A CA 1
ATOM 834 C C . GLY A 1 104 ? -14.285 0.767 -6.744 1.00 83.19 104 GLY A C 1
ATOM 835 O O . GLY A 1 104 ? -13.556 0.936 -7.721 1.00 83.19 104 GLY A O 1
ATOM 836 N N . GLU A 1 105 ? -13.791 0.424 -5.555 1.00 85.12 105 GLU A N 1
ATOM 837 C CA . GLU A 1 105 ? -12.363 0.208 -5.303 1.00 85.12 105 GLU A CA 1
ATOM 838 C C . GLU A 1 105 ? -11.899 -1.130 -5.873 1.00 85.12 105 GLU A C 1
ATOM 840 O O . GLU A 1 105 ? -10.860 -1.182 -6.531 1.00 85.12 105 GLU A O 1
ATOM 845 N N . LEU A 1 106 ? -12.708 -2.186 -5.729 1.00 86.81 106 LEU A N 1
ATOM 846 C CA . LEU A 1 106 ? -12.460 -3.478 -6.379 1.00 86.81 106 LEU A CA 1
ATOM 847 C C . LEU A 1 106 ? -12.351 -3.329 -7.897 1.00 86.81 106 LEU A C 1
ATOM 849 O O . LEU A 1 106 ? -11.375 -3.783 -8.494 1.00 86.81 106 LEU A O 1
ATOM 853 N N . GLN A 1 107 ? -13.296 -2.612 -8.509 1.00 89.00 107 GLN A N 1
ATOM 854 C CA . GLN A 1 107 ? -13.264 -2.341 -9.943 1.00 89.00 107 GLN A CA 1
ATOM 855 C C . GLN A 1 107 ? -12.009 -1.549 -10.346 1.00 89.00 107 GLN A C 1
ATOM 857 O O . GLN A 1 107 ? -11.394 -1.828 -11.376 1.00 89.00 107 GLN A O 1
ATOM 862 N N . ARG A 1 108 ? -11.577 -0.571 -9.541 1.00 92.19 108 ARG A N 1
ATOM 863 C CA . ARG A 1 108 ? -10.323 0.157 -9.802 1.00 92.19 108 ARG A CA 1
ATOM 864 C C . ARG A 1 108 ? -9.107 -0.764 -9.742 1.00 92.19 108 ARG A C 1
ATOM 866 O O . ARG A 1 108 ? -8.256 -0.679 -10.626 1.00 92.19 108 ARG A O 1
ATOM 873 N N . LEU A 1 109 ? -9.032 -1.660 -8.758 1.00 93.38 109 LEU A N 1
ATOM 874 C CA . LEU A 1 109 ? -7.955 -2.649 -8.665 1.00 93.38 109 LEU A CA 1
ATOM 875 C C . LEU A 1 109 ? -7.944 -3.603 -9.875 1.00 93.38 109 LEU A C 1
ATOM 877 O O . LEU A 1 109 ? -6.869 -3.903 -10.395 1.00 93.38 109 LEU A O 1
ATOM 881 N N . GLU A 1 110 ? -9.107 -4.011 -10.390 1.00 92.81 110 GLU A N 1
ATOM 882 C CA . GLU A 1 110 ? -9.212 -4.798 -11.632 1.00 92.81 110 GLU A CA 1
ATOM 883 C C . GLU A 1 110 ? -8.629 -4.049 -12.835 1.00 92.81 110 GLU A C 1
ATOM 885 O O . GLU A 1 110 ? -7.823 -4.596 -13.591 1.00 92.81 110 GLU A O 1
ATOM 890 N N . PHE A 1 111 ? -8.970 -2.767 -12.995 1.00 95.38 111 PHE A N 1
ATOM 891 C CA . PHE A 1 111 ? -8.389 -1.947 -14.057 1.00 95.38 111 PHE A CA 1
ATOM 892 C C . PHE A 1 111 ? -6.882 -1.753 -13.886 1.00 95.38 111 PHE A C 1
ATOM 894 O O . PHE A 1 111 ? -6.161 -1.707 -14.884 1.00 95.38 111 PHE A O 1
ATOM 901 N N . ILE A 1 112 ? -6.382 -1.685 -12.652 1.00 96.12 112 ILE A N 1
ATOM 902 C CA . ILE A 1 112 ? -4.941 -1.650 -12.392 1.00 96.12 112 ILE A CA 1
ATOM 903 C C . ILE A 1 112 ? -4.280 -2.948 -12.864 1.00 96.12 112 ILE A C 1
ATOM 905 O O . ILE A 1 112 ? -3.245 -2.864 -13.519 1.00 96.12 112 ILE A O 1
ATOM 909 N N . ILE A 1 113 ? -4.878 -4.127 -12.646 1.00 95.00 113 ILE A N 1
ATOM 910 C CA . ILE A 1 113 ? -4.360 -5.397 -13.197 1.00 95.00 113 ILE A CA 1
ATOM 911 C C . ILE A 1 113 ? -4.234 -5.316 -14.724 1.00 95.00 113 ILE A C 1
ATOM 913 O O . ILE A 1 113 ? -3.186 -5.660 -15.274 1.00 95.00 113 ILE A O 1
ATOM 917 N N . LEU A 1 114 ? -5.266 -4.819 -15.413 1.00 95.25 114 LEU A N 1
ATOM 918 C CA . LEU A 1 114 ? -5.250 -4.673 -16.874 1.00 95.25 114 LEU A CA 1
ATOM 919 C C . LEU A 1 114 ? -4.168 -3.689 -17.346 1.00 95.25 114 LEU A C 1
ATOM 921 O O . LEU A 1 114 ? -3.472 -3.950 -18.326 1.00 95.25 114 LEU A O 1
ATOM 925 N N . LYS A 1 115 ? -3.985 -2.571 -16.636 1.00 94.88 115 LYS A N 1
ATOM 926 C CA . LYS A 1 115 ? -2.915 -1.606 -16.928 1.00 94.88 115 LYS A CA 1
ATOM 927 C C . LYS A 1 115 ? -1.527 -2.204 -16.662 1.00 94.88 115 LYS A C 1
ATOM 929 O O . LYS A 1 115 ? -0.617 -1.988 -17.457 1.00 94.88 115 LYS A O 1
ATOM 934 N N . LEU A 1 116 ? -1.362 -2.990 -15.594 1.00 94.88 116 LEU A N 1
ATOM 935 C CA . LEU A 1 116 ? -0.105 -3.672 -15.269 1.00 94.88 116 LEU A CA 1
ATOM 936 C C . LEU A 1 116 ? 0.281 -4.668 -16.369 1.00 94.88 116 LEU A C 1
ATOM 938 O O . LEU A 1 116 ? 1.451 -4.728 -16.728 1.00 94.88 116 LEU A O 1
ATOM 942 N N . GLN A 1 117 ? -0.676 -5.385 -16.966 1.00 92.06 117 GLN A N 1
ATOM 943 C CA . GLN A 1 117 ? -0.407 -6.281 -18.103 1.00 92.06 117 GLN A CA 1
ATOM 944 C C . GLN A 1 117 ? 0.206 -5.567 -19.317 1.00 92.06 117 GLN A C 1
ATOM 946 O O . GLN A 1 117 ? 0.938 -6.186 -20.085 1.00 92.06 117 GLN A O 1
ATOM 951 N N . LEU A 1 118 ? -0.080 -4.274 -19.502 1.00 92.25 118 LEU A N 1
ATOM 952 C CA . LEU A 1 118 ? 0.440 -3.502 -20.629 1.00 92.25 118 LEU A CA 1
ATOM 953 C C . LEU A 1 118 ? 1.902 -3.080 -20.434 1.00 92.25 118 LEU A C 1
ATOM 955 O O . LEU A 1 118 ? 2.654 -3.0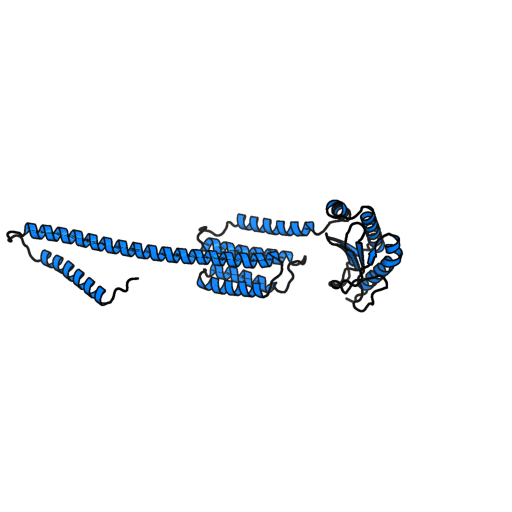27 -21.408 1.00 92.25 118 LEU A O 1
ATOM 959 N N . ILE A 1 119 ? 2.289 -2.712 -19.208 1.00 91.25 119 ILE A N 1
ATOM 960 C CA . ILE A 1 119 ? 3.559 -2.010 -18.958 1.00 91.25 119 ILE A CA 1
ATOM 961 C C . ILE A 1 119 ? 4.494 -2.715 -17.974 1.00 91.25 119 ILE A C 1
ATOM 963 O O . ILE A 1 119 ? 5.693 -2.429 -17.990 1.00 91.25 119 ILE A O 1
ATOM 967 N N . SER A 1 120 ? 3.996 -3.618 -17.133 1.00 92.94 120 SER A N 1
ATOM 968 C CA . SER A 1 120 ? 4.762 -4.227 -16.043 1.00 92.94 120 SER A CA 1
ATOM 969 C C . SER A 1 120 ? 5.248 -5.640 -16.353 1.00 92.94 120 SER A C 1
ATOM 971 O O . SER A 1 120 ? 4.809 -6.281 -17.302 1.00 92.94 120 SER A O 1
ATOM 973 N N . SER A 1 121 ? 6.198 -6.130 -15.556 1.00 92.00 121 SER A N 1
ATOM 974 C CA . SER A 1 121 ? 6.700 -7.501 -15.675 1.00 92.00 121 SER A CA 1
ATOM 975 C C . SER A 1 121 ? 5.730 -8.524 -15.080 1.00 92.00 121 SER A C 1
ATOM 977 O O . SER A 1 121 ? 5.025 -8.240 -14.108 1.00 92.00 121 SER A O 1
ATOM 979 N N . ASP A 1 122 ? 5.790 -9.762 -15.576 1.00 93.19 122 ASP A N 1
ATOM 980 C CA . ASP A 1 122 ? 5.012 -10.898 -15.060 1.00 93.19 122 ASP A CA 1
ATOM 981 C C . ASP A 1 122 ? 5.171 -11.091 -13.545 1.00 93.19 122 ASP A C 1
ATOM 983 O O . ASP A 1 122 ? 4.227 -11.469 -12.850 1.00 93.19 122 ASP A O 1
ATOM 987 N N . SER A 1 123 ? 6.367 -10.817 -13.013 1.00 91.62 123 SER A N 1
ATOM 988 C CA . SER A 1 123 ? 6.658 -10.958 -11.583 1.00 91.62 123 SER A CA 1
ATOM 989 C C . SER A 1 123 ? 5.913 -9.930 -10.723 1.00 91.62 123 SER A C 1
ATOM 991 O O . SER A 1 123 ? 5.412 -10.274 -9.652 1.00 91.62 123 SER A O 1
ATOM 993 N N . THR A 1 124 ? 5.792 -8.697 -11.217 1.00 94.12 124 THR A N 1
ATOM 994 C CA . THR A 1 124 ? 5.055 -7.604 -10.572 1.00 94.12 124 THR A CA 1
ATOM 995 C C . THR A 1 124 ? 3.552 -7.835 -10.683 1.00 94.12 124 THR A C 1
ATOM 997 O O . THR A 1 124 ? 2.843 -7.744 -9.682 1.00 94.12 124 THR A O 1
ATOM 1000 N N . ILE A 1 125 ? 3.077 -8.226 -11.873 1.00 95.00 125 ILE A N 1
ATOM 1001 C CA . ILE A 1 125 ? 1.667 -8.561 -12.119 1.00 95.00 125 ILE A CA 1
ATOM 1002 C C . ILE A 1 125 ? 1.220 -9.678 -11.174 1.00 95.00 125 ILE A C 1
ATOM 1004 O O . ILE A 1 125 ? 0.208 -9.536 -10.494 1.00 95.00 125 ILE A O 1
ATOM 1008 N N . ARG A 1 126 ? 1.997 -10.765 -11.069 1.00 95.88 126 ARG A N 1
ATOM 1009 C CA . ARG A 1 126 ? 1.679 -11.898 -10.189 1.00 95.88 126 ARG A CA 1
ATOM 1010 C C . ARG A 1 126 ? 1.490 -11.462 -8.739 1.00 95.88 126 ARG A C 1
ATOM 1012 O O . ARG A 1 126 ? 0.520 -11.871 -8.112 1.00 95.88 126 ARG A O 1
ATOM 1019 N N . LYS A 1 127 ? 2.380 -10.611 -8.218 1.00 95.56 127 LYS A N 1
ATOM 1020 C CA . LYS A 1 127 ? 2.279 -10.128 -6.835 1.00 95.56 127 LYS A CA 1
ATOM 1021 C C . LYS A 1 127 ? 1.076 -9.225 -6.604 1.00 95.56 127 LYS A C 1
ATOM 1023 O O . LYS A 1 127 ? 0.449 -9.317 -5.553 1.00 95.56 127 LYS A O 1
ATOM 1028 N N . PHE A 1 128 ? 0.710 -8.411 -7.590 1.00 96.00 128 PHE A N 1
ATOM 1029 C CA . PHE A 1 128 ? -0.510 -7.617 -7.497 1.00 96.00 128 PHE A CA 1
ATOM 1030 C C . PHE A 1 128 ? -1.775 -8.483 -7.555 1.00 96.00 128 PHE A C 1
ATOM 1032 O O . PHE A 1 128 ? -2.710 -8.246 -6.799 1.00 96.00 128 PHE A O 1
ATOM 1039 N N . VAL A 1 129 ? -1.794 -9.522 -8.397 1.00 94.62 129 VAL A N 1
ATOM 1040 C CA . VAL A 1 129 ? -2.907 -10.484 -8.464 1.00 94.62 129 VAL A CA 1
ATOM 1041 C C . VAL A 1 129 ? -3.044 -11.263 -7.152 1.00 94.62 129 VAL A C 1
ATOM 1043 O O . VAL A 1 129 ? -4.152 -11.398 -6.648 1.00 94.62 129 VAL A O 1
ATOM 1046 N N . GLU A 1 130 ? -1.935 -11.715 -6.555 1.00 94.19 130 GLU A N 1
ATOM 1047 C CA . GLU A 1 130 ? -1.934 -12.349 -5.226 1.00 94.19 130 GLU A CA 1
ATOM 1048 C C . GLU A 1 130 ? -2.521 -11.419 -4.151 1.00 94.19 130 GLU A C 1
ATOM 1050 O O . GLU A 1 130 ? -3.295 -11.861 -3.303 1.00 94.19 130 GLU A O 1
ATOM 1055 N N . PHE A 1 131 ? -2.189 -10.126 -4.195 1.00 94.44 131 PHE A N 1
ATOM 1056 C CA . PHE A 1 131 ? -2.783 -9.120 -3.316 1.00 94.44 131 PHE A CA 1
ATOM 1057 C C . PHE A 1 131 ? -4.288 -8.937 -3.573 1.00 94.44 131 PHE A C 1
ATOM 1059 O O . PHE A 1 131 ? -5.074 -8.981 -2.628 1.00 94.44 131 PHE A O 1
ATOM 1066 N N . TYR A 1 132 ? -4.701 -8.784 -4.834 1.00 91.94 132 TYR A N 1
ATOM 1067 C CA . TYR A 1 132 ? -6.107 -8.623 -5.210 1.00 91.94 132 TYR A CA 1
ATOM 1068 C C . TYR A 1 132 ? -6.958 -9.825 -4.780 1.00 91.94 132 TYR A C 1
ATOM 1070 O O . TYR A 1 132 ? -8.039 -9.641 -4.229 1.00 91.94 132 TYR A O 1
ATOM 1078 N N . GLN A 1 133 ? -6.449 -11.051 -4.938 1.00 90.62 133 GLN A N 1
ATOM 1079 C CA . GLN A 1 133 ? -7.130 -12.265 -4.480 1.00 90.62 133 GLN A CA 1
ATOM 1080 C C . GLN A 1 133 ? -7.442 -12.189 -2.977 1.00 90.62 133 GLN A C 1
ATOM 1082 O O . GLN A 1 133 ? -8.573 -12.423 -2.563 1.00 90.62 133 GLN A O 1
ATOM 1087 N N . LYS A 1 134 ? -6.461 -11.765 -2.168 1.00 89.50 134 LYS A N 1
ATOM 1088 C CA . LYS A 1 134 ? -6.647 -11.599 -0.721 1.00 89.50 134 LYS A CA 1
ATOM 1089 C C . LYS A 1 134 ? -7.644 -10.498 -0.369 1.00 89.50 134 LYS A C 1
ATOM 1091 O O . LYS A 1 134 ? -8.332 -10.631 0.635 1.00 89.50 134 LYS A O 1
ATOM 1096 N N . ILE A 1 135 ? -7.700 -9.415 -1.151 1.00 86.81 135 ILE A N 1
ATOM 1097 C CA . ILE A 1 135 ? -8.700 -8.348 -0.983 1.00 86.81 135 ILE A CA 1
ATOM 1098 C C . ILE A 1 135 ? -10.105 -8.920 -1.212 1.00 86.81 135 ILE A C 1
ATOM 1100 O O . ILE A 1 135 ? -10.987 -8.719 -0.383 1.00 86.81 135 ILE A O 1
ATOM 1104 N N . VAL A 1 136 ? -10.303 -9.671 -2.300 1.00 85.00 136 VAL A N 1
ATOM 1105 C CA . VAL A 1 136 ? -11.596 -10.291 -2.630 1.00 85.00 136 VAL A CA 1
ATOM 1106 C C . VAL A 1 136 ? -12.033 -11.279 -1.546 1.00 85.00 136 VAL A C 1
ATOM 1108 O O . VAL A 1 136 ? -13.188 -11.245 -1.129 1.00 85.00 136 VAL A O 1
ATOM 1111 N N . ASP A 1 137 ? -11.108 -12.081 -1.012 1.00 83.19 137 ASP A N 1
ATOM 1112 C CA . ASP A 1 137 ? -11.386 -13.043 0.068 1.00 83.19 137 ASP A CA 1
ATOM 1113 C C . ASP A 1 137 ? -11.882 -12.385 1.374 1.00 83.19 137 ASP A C 1
ATOM 1115 O O . ASP A 1 137 ? -12.412 -13.065 2.260 1.00 83.19 137 ASP A O 1
ATOM 1119 N N . VAL A 1 138 ? -11.699 -11.068 1.528 1.00 78.19 138 VAL A N 1
ATOM 1120 C CA . VAL A 1 138 ? -12.118 -10.311 2.716 1.00 78.19 138 VAL A CA 1
ATOM 1121 C C . VAL A 1 138 ? -13.101 -9.178 2.414 1.00 78.19 138 VAL A C 1
ATOM 1123 O O . VAL A 1 138 ? -13.463 -8.454 3.337 1.00 78.19 138 VAL A O 1
ATOM 1126 N N . ALA A 1 139 ? -13.569 -9.038 1.170 1.00 69.00 139 ALA A N 1
ATOM 1127 C CA . ALA A 1 139 ? -14.417 -7.924 0.735 1.00 69.00 139 ALA A CA 1
ATOM 1128 C C . ALA A 1 139 ? -15.765 -7.834 1.482 1.00 69.00 139 ALA A C 1
ATOM 1130 O O . ALA A 1 139 ? -16.277 -6.738 1.686 1.00 69.00 139 ALA A O 1
ATOM 1131 N N . ASP A 1 140 ? -16.293 -8.960 1.972 1.00 63.88 140 ASP A N 1
ATOM 1132 C CA . ASP A 1 140 ? -17.537 -9.015 2.762 1.00 63.88 140 ASP A CA 1
ATOM 1133 C C . ASP A 1 140 ? -17.323 -8.822 4.278 1.00 63.88 140 ASP A C 1
ATOM 1135 O O . ASP A 1 140 ? -18.238 -9.015 5.085 1.00 63.88 140 ASP A O 1
ATOM 1139 N N . ILE A 1 141 ? -16.103 -8.487 4.706 1.00 59.72 141 ILE A N 1
ATOM 1140 C CA . ILE A 1 141 ? -15.705 -8.481 6.113 1.00 59.72 141 ILE A CA 1
ATOM 1141 C C . ILE A 1 141 ? -15.306 -7.063 6.542 1.00 59.72 141 ILE A C 1
ATOM 1143 O O . ILE A 1 141 ? -14.303 -6.530 6.081 1.00 59.72 141 ILE A O 1
ATOM 1147 N N . ASP A 1 142 ? -16.034 -6.481 7.505 1.00 56.12 142 ASP A N 1
ATOM 1148 C CA . ASP A 1 142 ? -15.632 -5.225 8.163 1.00 56.12 142 ASP A CA 1
ATOM 1149 C C . ASP A 1 142 ? -14.273 -5.454 8.867 1.00 56.12 142 ASP A C 1
ATOM 1151 O O . ASP A 1 142 ? -14.181 -6.169 9.878 1.00 56.12 142 ASP A O 1
ATOM 1155 N N . LEU A 1 143 ? -13.194 -4.852 8.348 1.00 56.59 143 LEU A N 1
ATOM 1156 C CA . LEU A 1 143 ? -11.816 -5.042 8.840 1.00 56.59 143 LEU A CA 1
ATOM 1157 C C . LEU A 1 143 ? -11.613 -4.525 10.281 1.00 56.59 143 LEU A C 1
ATOM 1159 O O . LEU A 1 143 ? -10.592 -4.800 10.906 1.00 56.59 143 LEU A O 1
ATOM 1163 N N . ILE A 1 144 ? -12.609 -3.811 10.813 1.00 47.41 144 ILE A N 1
ATOM 1164 C CA . ILE A 1 144 ? -12.654 -3.168 12.134 1.00 47.41 144 ILE A CA 1
ATOM 1165 C C . ILE A 1 144 ? -12.867 -4.181 13.284 1.00 47.41 144 ILE A C 1
ATOM 1167 O O . ILE A 1 144 ? -12.588 -3.862 14.437 1.00 47.41 144 ILE A O 1
ATOM 1171 N N . GLN A 1 145 ? -13.351 -5.404 13.029 1.00 51.59 145 GLN A N 1
ATOM 1172 C CA . GLN A 1 145 ? -13.594 -6.369 14.118 1.00 51.59 145 GLN A CA 1
ATOM 1173 C C . GLN A 1 145 ? -12.291 -6.990 14.659 1.00 51.59 145 GLN A C 1
ATOM 1175 O O . GLN A 1 145 ? -11.392 -7.326 13.894 1.00 51.59 145 GLN A O 1
ATOM 1180 N N . GLU A 1 146 ? -12.219 -7.220 15.978 1.00 41.62 146 GLU A N 1
ATOM 1181 C CA . GLU A 1 146 ? -11.047 -7.734 16.725 1.00 41.62 146 GLU A CA 1
ATOM 1182 C C . GLU A 1 146 ? -10.421 -9.018 16.127 1.00 41.62 146 GLU A C 1
ATOM 1184 O O . GLU A 1 146 ? -9.212 -9.221 16.217 1.00 41.62 146 GLU A O 1
ATOM 1189 N N . ASN A 1 147 ? -11.216 -9.847 15.438 1.00 50.50 147 ASN A N 1
ATOM 1190 C CA . ASN A 1 147 ? -10.759 -11.070 14.760 1.00 50.50 147 ASN A CA 1
ATOM 1191 C C . ASN A 1 147 ? -10.157 -10.847 13.353 1.00 50.50 147 ASN A C 1
ATOM 1193 O O . ASN A 1 147 ? -9.613 -11.785 12.770 1.00 50.50 147 ASN A O 1
ATOM 1197 N N . ASN A 1 148 ? -10.228 -9.633 12.797 1.00 58.00 148 ASN A N 1
ATOM 1198 C CA . ASN A 1 148 ? -9.767 -9.306 11.439 1.00 58.00 148 ASN A CA 1
ATOM 1199 C C . ASN A 1 148 ? -8.410 -8.589 11.405 1.00 58.00 148 ASN A C 1
ATOM 1201 O O . ASN A 1 148 ? -7.876 -8.335 10.324 1.00 58.00 148 ASN A O 1
ATOM 1205 N N . PHE A 1 149 ? -7.804 -8.333 12.569 1.00 51.31 149 PHE A N 1
ATOM 1206 C CA . PHE A 1 149 ? -6.474 -7.728 12.686 1.00 51.31 149 PHE A CA 1
ATOM 1207 C C . PHE A 1 149 ? -5.409 -8.494 11.881 1.00 51.31 149 PHE A C 1
ATOM 1209 O O . PHE A 1 149 ? -4.647 -7.900 11.119 1.00 51.31 149 PHE A O 1
ATOM 1216 N N . THR A 1 150 ? -5.407 -9.827 11.985 1.00 57.44 150 THR A N 1
ATOM 1217 C CA . THR A 1 150 ? -4.487 -10.700 11.238 1.00 57.44 150 THR A CA 1
ATOM 1218 C C . THR A 1 150 ? -4.692 -10.579 9.727 1.00 57.44 150 THR A C 1
ATOM 1220 O O . THR A 1 150 ? -3.723 -10.515 8.978 1.00 57.44 150 THR A O 1
ATOM 1223 N N . LYS A 1 151 ? -5.947 -10.445 9.274 1.00 68.81 151 LYS A N 1
ATOM 1224 C CA . LYS A 1 151 ? -6.277 -10.278 7.851 1.00 68.81 151 LYS A CA 1
ATOM 1225 C C . LYS A 1 151 ? -5.786 -8.935 7.302 1.00 68.81 151 LYS A C 1
ATOM 1227 O O . LYS A 1 151 ? -5.246 -8.892 6.202 1.00 68.81 151 LYS A O 1
ATOM 1232 N N . SER A 1 152 ? -5.898 -7.857 8.083 1.00 73.75 152 SER A N 1
ATOM 1233 C CA . SER A 1 152 ? -5.353 -6.540 7.717 1.00 73.75 152 SER A CA 1
ATOM 1234 C C . SER A 1 152 ? -3.820 -6.560 7.606 1.00 73.75 152 SER A C 1
ATOM 1236 O O . SER A 1 152 ? -3.260 -6.055 6.631 1.00 73.75 152 SER A O 1
ATOM 1238 N N . ALA A 1 153 ? -3.129 -7.215 8.546 1.00 76.62 153 ALA A N 1
ATOM 1239 C CA . ALA A 1 153 ? -1.674 -7.380 8.492 1.00 76.62 153 ALA A CA 1
ATOM 1240 C C . ALA A 1 153 ? -1.223 -8.197 7.264 1.00 76.62 153 ALA A C 1
ATOM 1242 O O . ALA A 1 153 ? -0.275 -7.813 6.574 1.00 76.62 153 ALA A O 1
ATOM 1243 N N . ASP A 1 154 ? -1.934 -9.278 6.937 1.00 82.50 154 ASP A N 1
ATOM 1244 C CA . ASP A 1 154 ? -1.633 -10.121 5.776 1.00 82.50 154 ASP A CA 1
ATOM 1245 C C . ASP A 1 154 ? -1.854 -9.408 4.434 1.00 82.50 154 ASP A C 1
ATOM 1247 O O . ASP A 1 154 ? -1.094 -9.641 3.485 1.00 82.50 154 ASP A O 1
ATOM 1251 N N . LEU A 1 155 ? -2.853 -8.521 4.353 1.00 85.88 155 LEU A N 1
ATOM 1252 C CA . LEU A 1 155 ? -3.068 -7.648 3.197 1.00 85.88 155 LEU A CA 1
ATOM 1253 C C . LEU A 1 155 ? -1.926 -6.644 3.032 1.00 85.88 155 LEU A C 1
ATOM 1255 O O . LEU A 1 155 ? -1.361 -6.531 1.943 1.00 85.88 155 LEU A O 1
ATOM 1259 N N . LYS A 1 156 ? -1.537 -5.956 4.114 1.00 85.62 156 LYS A N 1
ATOM 1260 C CA . LYS A 1 156 ? -0.410 -5.009 4.093 1.00 85.62 156 LYS A CA 1
ATOM 1261 C C . LYS A 1 156 ? 0.900 -5.707 3.722 1.00 85.62 156 LYS A C 1
ATOM 1263 O O . LYS A 1 156 ? 1.684 -5.161 2.947 1.00 85.62 156 LYS A O 1
ATOM 1268 N N . ARG A 1 157 ? 1.123 -6.935 4.210 1.00 87.31 157 ARG A N 1
ATOM 1269 C CA . ARG A 1 157 ? 2.267 -7.779 3.827 1.00 87.31 157 ARG A CA 1
ATOM 1270 C C . ARG A 1 157 ? 2.255 -8.090 2.330 1.00 87.31 157 ARG A C 1
ATOM 1272 O O . ARG A 1 157 ? 3.258 -7.832 1.671 1.00 87.31 157 ARG A O 1
ATOM 1279 N N . ALA A 1 158 ? 1.136 -8.574 1.787 1.00 90.56 158 ALA A N 1
ATOM 1280 C CA . ALA A 1 158 ? 1.020 -8.890 0.360 1.00 90.56 158 ALA A CA 1
ATOM 1281 C C . ALA A 1 158 ? 1.226 -7.655 -0.533 1.00 90.56 158 ALA A C 1
ATOM 1283 O O . ALA A 1 158 ? 1.952 -7.719 -1.525 1.00 90.56 158 ALA A O 1
ATOM 1284 N N . PHE A 1 159 ? 0.663 -6.507 -0.147 1.00 92.19 159 PHE A N 1
ATOM 1285 C CA . PHE A 1 159 ? 0.883 -5.259 -0.873 1.00 92.19 159 PHE A CA 1
ATOM 1286 C C . PHE A 1 159 ? 2.348 -4.802 -0.806 1.00 92.19 159 PHE A C 1
ATOM 1288 O O . PHE A 1 159 ? 2.919 -4.378 -1.808 1.00 92.19 159 PHE A O 1
ATOM 1295 N N . SER A 1 160 ? 3.002 -4.956 0.348 1.00 89.94 160 SER A N 1
ATOM 1296 C CA . SER A 1 160 ? 4.427 -4.645 0.505 1.00 89.94 160 SER A CA 1
ATOM 1297 C C . SER A 1 160 ? 5.320 -5.512 -0.397 1.00 89.94 160 SER A C 1
ATOM 1299 O O . SER A 1 160 ? 6.292 -5.014 -0.968 1.00 89.94 160 SER A O 1
ATOM 1301 N N . GLU A 1 161 ? 4.978 -6.790 -0.605 1.00 90.69 161 GLU A N 1
ATOM 1302 C CA . GLU A 1 161 ? 5.682 -7.653 -1.568 1.00 90.69 161 GLU A CA 1
ATOM 1303 C C . GLU A 1 161 ? 5.544 -7.148 -3.013 1.00 90.69 161 GLU A C 1
ATOM 1305 O O . GLU A 1 161 ? 6.527 -7.143 -3.760 1.00 90.69 161 GLU A O 1
ATOM 1310 N N . PHE A 1 162 ? 4.354 -6.676 -3.400 1.00 93.56 162 PHE A N 1
ATOM 1311 C CA . PHE A 1 162 ? 4.141 -6.017 -4.691 1.00 93.56 162 PHE A CA 1
ATOM 1312 C C . PHE A 1 162 ? 5.024 -4.768 -4.838 1.00 93.56 162 PHE A C 1
ATOM 1314 O O . PHE A 1 162 ? 5.742 -4.641 -5.831 1.00 93.56 162 PHE A O 1
ATOM 1321 N N . ILE A 1 163 ? 5.069 -3.896 -3.825 1.00 91.75 163 ILE A N 1
ATOM 1322 C CA . ILE A 1 163 ? 5.948 -2.713 -3.825 1.00 91.75 163 ILE A CA 1
ATOM 1323 C C . ILE A 1 163 ? 7.426 -3.108 -3.955 1.00 91.75 163 ILE A C 1
ATOM 1325 O O . ILE A 1 163 ? 8.185 -2.451 -4.674 1.00 91.75 163 ILE A O 1
ATOM 1329 N N . GLY A 1 164 ? 7.839 -4.204 -3.313 1.00 89.12 164 GLY A N 1
ATOM 1330 C CA . GLY A 1 164 ? 9.174 -4.779 -3.472 1.00 89.12 164 GLY A CA 1
ATOM 1331 C C . GLY A 1 164 ? 9.509 -5.094 -4.934 1.00 89.12 164 GLY A C 1
ATOM 1332 O O . GLY A 1 164 ? 10.581 -4.714 -5.409 1.00 89.12 164 GLY A O 1
ATOM 1333 N N . LYS A 1 165 ? 8.578 -5.707 -5.677 1.00 90.75 165 LYS A N 1
ATOM 1334 C CA . LYS A 1 165 ? 8.749 -5.982 -7.115 1.00 90.75 165 LYS A CA 1
ATOM 1335 C C . LYS A 1 165 ? 8.762 -4.716 -7.965 1.00 90.75 165 LYS A C 1
ATOM 1337 O O . LYS A 1 165 ? 9.621 -4.598 -8.837 1.00 90.75 165 LYS A O 1
ATOM 1342 N N . CYS A 1 166 ? 7.915 -3.734 -7.658 1.00 91.62 166 CYS A N 1
ATOM 1343 C CA . CYS A 1 166 ? 7.931 -2.438 -8.340 1.00 91.62 166 CYS A CA 1
ATOM 1344 C C . CYS A 1 166 ? 9.305 -1.754 -8.250 1.00 91.62 166 CYS A C 1
ATOM 1346 O O . CYS A 1 166 ? 9.764 -1.178 -9.232 1.00 91.62 166 CYS A O 1
ATOM 1348 N N . ARG A 1 167 ? 10.002 -1.845 -7.106 1.00 89.12 167 ARG A N 1
ATOM 1349 C CA . ARG A 1 167 ? 11.347 -1.259 -6.931 1.00 89.12 167 ARG A CA 1
ATOM 1350 C C . ARG A 1 167 ? 12.401 -1.897 -7.831 1.00 89.12 167 ARG A C 1
ATOM 1352 O O . ARG A 1 167 ? 13.182 -1.171 -8.445 1.00 89.12 167 ARG A O 1
ATOM 1359 N N . VAL A 1 168 ? 12.406 -3.228 -7.899 1.00 89.50 168 VAL A N 1
ATOM 1360 C CA . VAL A 1 168 ? 13.312 -3.989 -8.773 1.00 89.50 168 VAL A CA 1
ATOM 1361 C C . VAL A 1 168 ? 13.015 -3.664 -10.233 1.00 89.50 168 VAL A C 1
ATOM 1363 O O . VAL A 1 168 ? 13.922 -3.408 -11.018 1.00 89.50 168 VAL A O 1
ATOM 1366 N N . GLU A 1 169 ? 11.736 -3.594 -10.598 1.00 89.06 169 GLU A N 1
ATOM 1367 C CA . GLU A 1 169 ? 11.332 -3.305 -11.970 1.00 89.06 169 GLU A CA 1
ATOM 1368 C C . GLU A 1 169 ? 11.671 -1.874 -12.415 1.00 89.06 169 GLU A C 1
ATOM 1370 O O . GLU A 1 169 ? 12.044 -1.653 -13.567 1.00 89.06 169 GLU A O 1
ATOM 1375 N N . LEU A 1 170 ? 11.588 -0.905 -11.501 1.00 89.31 170 LEU A N 1
ATOM 1376 C CA . LEU A 1 170 ? 12.059 0.464 -11.722 1.00 89.31 170 LEU A CA 1
ATOM 1377 C C . LEU A 1 170 ? 13.592 0.585 -11.668 1.00 89.31 170 LEU A C 1
ATOM 1379 O O . LEU A 1 170 ? 14.105 1.694 -11.791 1.00 89.31 170 LEU A O 1
ATOM 1383 N N . GLN A 1 171 ? 14.322 -0.520 -11.475 1.00 85.56 171 GLN A N 1
ATOM 1384 C CA . GLN A 1 171 ? 15.786 -0.552 -11.375 1.00 85.56 171 GLN A CA 1
ATOM 1385 C C . GLN A 1 171 ? 16.333 0.409 -10.306 1.00 85.56 171 GLN A C 1
ATOM 1387 O O . GLN A 1 171 ? 17.442 0.925 -10.417 1.00 85.56 171 GLN A O 1
ATOM 1392 N N . LEU A 1 172 ? 15.552 0.655 -9.247 1.00 78.75 172 LEU A N 1
ATOM 1393 C CA . LEU A 1 172 ? 15.973 1.484 -8.112 1.00 78.75 172 LEU A CA 1
ATOM 1394 C C . LEU A 1 172 ? 16.964 0.739 -7.206 1.00 78.75 172 LEU A C 1
ATOM 1396 O O . LEU A 1 172 ? 17.684 1.360 -6.426 1.00 78.75 172 LEU A O 1
ATOM 1400 N N . SER A 1 173 ? 16.987 -0.590 -7.299 1.00 68.44 173 SER A N 1
ATOM 1401 C CA . SER A 1 173 ? 18.000 -1.464 -6.717 1.00 68.44 173 SER A CA 1
ATOM 1402 C C . SER A 1 173 ? 18.140 -2.727 -7.564 1.00 68.44 173 SER A C 1
ATOM 1404 O O . SER A 1 173 ? 17.156 -3.215 -8.118 1.00 68.44 173 SER A O 1
ATOM 1406 N N . GLU A 1 174 ? 19.356 -3.272 -7.646 1.00 61.41 174 GLU A N 1
ATOM 1407 C CA . GLU A 1 174 ? 19.618 -4.540 -8.350 1.00 61.41 174 GLU A CA 1
ATOM 1408 C C . GLU A 1 174 ? 18.992 -5.746 -7.636 1.00 61.41 174 GLU A C 1
ATOM 1410 O O . GLU A 1 174 ? 18.674 -6.752 -8.263 1.00 61.41 174 GLU A O 1
ATOM 1415 N N . ASN A 1 175 ? 18.771 -5.622 -6.325 1.00 65.50 175 ASN A N 1
ATOM 1416 C CA . ASN A 1 175 ? 18.200 -6.661 -5.478 1.00 65.50 175 ASN A CA 1
ATOM 1417 C C . ASN A 1 175 ? 16.834 -6.243 -4.932 1.00 65.50 175 ASN A C 1
ATOM 1419 O O . ASN A 1 175 ? 16.519 -5.052 -4.832 1.00 65.50 175 ASN A O 1
ATOM 1423 N N . GLU A 1 176 ? 16.039 -7.236 -4.534 1.00 69.50 176 GLU A N 1
ATOM 1424 C CA . GLU A 1 176 ? 14.844 -7.014 -3.720 1.00 69.50 176 GLU A CA 1
ATOM 1425 C C . GLU A 1 176 ? 15.186 -6.248 -2.436 1.00 69.50 176 GLU A C 1
ATOM 1427 O O . GLU A 1 176 ? 16.336 -6.232 -1.988 1.00 69.50 176 GLU A O 1
ATOM 1432 N N . LEU A 1 177 ? 14.176 -5.600 -1.844 1.00 76.44 177 LEU A N 1
ATOM 1433 C CA . LEU A 1 177 ? 14.345 -4.910 -0.570 1.00 76.44 177 LEU A CA 1
ATOM 1434 C C . LEU A 1 177 ? 14.976 -5.861 0.451 1.00 76.44 177 LEU A C 1
ATOM 1436 O O . LEU A 1 177 ? 14.524 -6.996 0.604 1.00 76.44 177 LEU A O 1
ATOM 1440 N N . ASP A 1 178 ? 16.001 -5.371 1.149 1.00 78.25 178 ASP A N 1
ATOM 1441 C CA . ASP A 1 178 ? 16.678 -6.130 2.190 1.00 78.25 178 ASP A CA 1
ATOM 1442 C C . ASP A 1 178 ? 15.657 -6.747 3.160 1.00 78.25 178 ASP A C 1
ATOM 1444 O O . ASP A 1 178 ? 14.767 -6.061 3.674 1.00 78.25 178 ASP A O 1
ATOM 1448 N N . LYS A 1 179 ? 15.778 -8.060 3.393 1.00 79.56 179 LYS A N 1
ATOM 1449 C CA . LYS A 1 179 ? 14.803 -8.819 4.186 1.00 79.56 179 LYS A CA 1
ATOM 1450 C C . LYS A 1 179 ? 14.679 -8.290 5.613 1.00 79.56 179 LYS A C 1
ATOM 1452 O O . LYS A 1 179 ? 13.580 -8.331 6.158 1.00 79.56 179 LYS A O 1
ATOM 1457 N N . SER A 1 180 ? 15.763 -7.779 6.203 1.00 80.81 180 SER A N 1
ATOM 1458 C CA . SER A 1 180 ? 15.735 -7.211 7.553 1.00 80.81 180 SER A CA 1
ATOM 1459 C C . SER A 1 180 ? 14.973 -5.887 7.583 1.00 80.81 180 SER A C 1
ATOM 1461 O O . SER A 1 180 ? 14.154 -5.675 8.473 1.00 80.81 180 SER A O 1
ATOM 1463 N N . ILE A 1 181 ? 15.147 -5.037 6.564 1.00 79.94 181 ILE A N 1
ATOM 1464 C CA . ILE A 1 181 ? 14.381 -3.790 6.422 1.00 79.94 181 ILE A CA 1
ATOM 1465 C C . ILE A 1 181 ? 12.903 -4.108 6.184 1.00 79.94 181 ILE A C 1
ATOM 1467 O O . ILE A 1 181 ? 12.028 -3.502 6.799 1.00 79.94 181 ILE A O 1
ATOM 1471 N N . PHE A 1 182 ? 12.610 -5.082 5.322 1.00 78.75 182 PHE A N 1
ATOM 1472 C CA . PHE A 1 182 ? 11.244 -5.527 5.064 1.00 78.75 182 PHE A CA 1
ATOM 1473 C C . PHE A 1 182 ? 10.562 -6.050 6.338 1.00 78.75 182 PHE A C 1
ATOM 1475 O O . PHE A 1 182 ? 9.425 -5.671 6.616 1.00 78.75 182 PHE A O 1
ATOM 1482 N N . GLN A 1 183 ? 11.264 -6.850 7.150 1.00 81.56 183 GLN A N 1
ATOM 1483 C CA . GLN A 1 183 ? 10.773 -7.314 8.452 1.00 81.56 183 GLN A CA 1
ATOM 1484 C C . GLN A 1 183 ? 10.556 -6.159 9.436 1.00 81.56 183 GLN A C 1
ATOM 1486 O O . GLN A 1 183 ? 9.486 -6.077 10.031 1.00 81.56 183 GLN A O 1
ATOM 1491 N N . GLN A 1 184 ? 11.496 -5.216 9.546 1.00 84.38 184 GLN A N 1
ATOM 1492 C CA . GLN A 1 184 ? 11.343 -4.042 10.416 1.00 84.38 184 GLN A CA 1
ATOM 1493 C C . GLN A 1 184 ? 10.130 -3.185 10.033 1.00 84.38 184 GLN A C 1
ATOM 1495 O O . GLN A 1 184 ? 9.407 -2.708 10.910 1.00 84.38 184 GLN A O 1
ATOM 1500 N N . ILE A 1 185 ? 9.879 -2.997 8.731 1.00 82.12 185 ILE A N 1
ATOM 1501 C CA . ILE A 1 185 ? 8.688 -2.286 8.244 1.00 82.12 185 ILE A CA 1
ATOM 1502 C C . ILE A 1 185 ? 7.425 -3.035 8.674 1.00 82.12 185 ILE A C 1
ATOM 1504 O O . ILE A 1 185 ? 6.509 -2.413 9.209 1.00 82.12 185 ILE A O 1
ATOM 1508 N N . GLN A 1 186 ? 7.382 -4.357 8.487 1.00 79.94 186 GLN A N 1
ATOM 1509 C CA . GLN A 1 186 ? 6.234 -5.171 8.895 1.00 79.94 186 GLN A CA 1
ATOM 1510 C C . GLN A 1 186 ? 5.979 -5.090 10.397 1.00 79.94 186 GLN A C 1
ATOM 1512 O O . GLN A 1 186 ? 4.864 -4.774 10.801 1.00 79.94 186 GLN A O 1
ATOM 1517 N N . GLU A 1 187 ? 7.007 -5.285 11.219 1.00 82.25 187 GLU A N 1
ATOM 1518 C CA . GLU A 1 187 ? 6.895 -5.193 12.675 1.00 82.25 187 GLU A CA 1
ATOM 1519 C C . GLU A 1 187 ? 6.436 -3.803 13.122 1.00 82.25 187 GLU A C 1
ATOM 1521 O O . GLU A 1 187 ? 5.583 -3.678 14.000 1.00 82.25 187 GLU A O 1
ATOM 1526 N N . THR A 1 188 ? 6.960 -2.740 12.507 1.00 81.25 188 THR A N 1
ATOM 1527 C CA . THR A 1 188 ? 6.573 -1.360 12.828 1.00 81.25 188 THR A CA 1
ATOM 1528 C C . THR A 1 188 ? 5.105 -1.106 12.497 1.00 81.25 188 THR A C 1
ATOM 1530 O O . THR A 1 188 ? 4.378 -0.545 13.321 1.00 81.25 188 THR A O 1
ATOM 1533 N N . VAL A 1 189 ? 4.650 -1.551 11.323 1.00 78.50 189 VAL A N 1
ATOM 1534 C CA . VAL A 1 189 ? 3.254 -1.417 10.892 1.00 78.50 189 VAL A CA 1
ATOM 1535 C C . VAL A 1 189 ? 2.331 -2.226 11.806 1.00 78.50 189 VAL A C 1
ATOM 1537 O O . VAL A 1 189 ? 1.397 -1.655 12.370 1.00 78.50 189 VAL A O 1
ATOM 1540 N N . GLU A 1 190 ? 2.636 -3.502 12.054 1.00 72.50 190 GLU A N 1
ATOM 1541 C CA . GLU A 1 190 ? 1.858 -4.367 12.951 1.00 72.50 190 GLU A CA 1
ATOM 1542 C C . GLU A 1 190 ? 1.784 -3.791 14.377 1.00 72.50 190 GLU A C 1
ATOM 1544 O O . GLU A 1 190 ? 0.717 -3.766 14.996 1.00 72.50 190 GLU A O 1
ATOM 1549 N N . ASN A 1 191 ? 2.895 -3.275 14.910 1.00 73.62 191 ASN A N 1
ATOM 1550 C CA . ASN A 1 191 ? 2.931 -2.661 16.239 1.00 73.62 191 ASN A CA 1
ATOM 1551 C C . ASN A 1 191 ? 2.156 -1.337 16.300 1.00 73.62 191 ASN A C 1
ATOM 1553 O O . ASN A 1 191 ? 1.558 -1.022 17.333 1.00 73.62 191 ASN A O 1
ATOM 1557 N N . SER A 1 192 ? 2.150 -0.558 15.214 1.00 68.50 192 SER A N 1
ATOM 1558 C CA . SER A 1 192 ? 1.378 0.684 15.123 1.00 68.50 192 SER A CA 1
ATOM 1559 C C . SER A 1 192 ? -0.129 0.420 15.132 1.00 68.50 192 SER A C 1
ATOM 1561 O O . SER A 1 192 ? -0.864 1.106 15.851 1.00 68.50 192 SER A O 1
ATOM 1563 N N . ASP A 1 193 ? -0.576 -0.629 14.436 1.00 64.31 193 ASP A N 1
ATOM 1564 C CA . ASP A 1 193 ? -1.975 -1.037 14.448 1.00 64.31 193 ASP A CA 1
ATOM 1565 C C . ASP A 1 193 ? -2.358 -1.540 15.851 1.00 64.31 193 ASP A C 1
ATOM 1567 O O . ASP A 1 193 ? -3.324 -1.042 16.427 1.00 64.31 193 ASP A O 1
ATOM 1571 N N . LYS A 1 194 ? -1.557 -2.421 16.480 1.00 60.75 194 LYS A N 1
ATOM 1572 C CA . LYS A 1 194 ? -1.802 -2.895 17.864 1.00 60.75 194 LYS A CA 1
ATOM 1573 C C . LYS A 1 194 ? -1.946 -1.743 18.861 1.00 60.75 194 LYS A C 1
ATOM 1575 O O . LYS A 1 194 ? -2.848 -1.770 19.693 1.00 60.75 194 LYS A O 1
ATOM 1580 N N . LYS A 1 195 ? -1.100 -0.710 18.774 1.00 58.47 195 LYS A N 1
ATOM 1581 C CA . LYS A 1 195 ? -1.174 0.468 19.659 1.00 58.47 195 LYS A CA 1
ATOM 1582 C C . LYS A 1 195 ? -2.427 1.321 19.436 1.00 58.47 195 LYS A C 1
ATOM 1584 O O . LYS A 1 195 ? -2.924 1.891 20.406 1.00 58.47 195 LYS A O 1
ATOM 1589 N N . LYS A 1 196 ? -2.955 1.418 18.208 1.00 54.09 196 LYS A N 1
ATOM 1590 C CA . LYS A 1 196 ? -4.246 2.088 17.947 1.00 54.09 196 LYS A CA 1
ATOM 1591 C C . LYS A 1 196 ? -5.400 1.384 18.671 1.00 54.09 196 LYS A C 1
ATOM 1593 O O . LYS A 1 196 ? -6.219 2.067 19.277 1.00 54.09 196 LYS A O 1
ATOM 1598 N N . TRP A 1 197 ? -5.414 0.051 18.668 1.00 45.62 197 TRP A N 1
ATOM 1599 C CA . TRP A 1 197 ? -6.457 -0.762 19.309 1.00 45.62 197 TRP A CA 1
ATOM 1600 C C . TRP A 1 197 ? -6.287 -0.894 20.828 1.00 45.62 197 TRP A C 1
ATOM 1602 O O . TRP A 1 197 ? -7.256 -0.853 21.577 1.00 45.62 197 TRP A O 1
ATOM 1612 N N . GLN A 1 198 ? -5.054 -0.966 21.330 1.00 47.47 198 GLN A N 1
ATOM 1613 C CA . GLN A 1 198 ? -4.814 -0.964 22.778 1.00 47.47 198 GLN A CA 1
ATOM 1614 C C . GLN A 1 198 ? -5.232 0.354 23.441 1.00 47.47 198 GLN A C 1
ATOM 1616 O O . GLN A 1 198 ? -5.612 0.350 24.603 1.00 47.47 198 GLN A O 1
ATOM 1621 N N . LYS A 1 199 ? -5.220 1.480 22.714 1.00 48.44 199 LYS A N 1
ATOM 1622 C CA . LYS A 1 199 ? -5.757 2.753 23.221 1.00 48.44 199 LYS A CA 1
ATOM 1623 C C . LYS A 1 199 ? -7.287 2.816 23.254 1.00 48.44 199 LYS A C 1
ATOM 1625 O O . LYS A 1 199 ? -7.818 3.740 23.867 1.00 48.44 199 LYS A O 1
ATOM 1630 N N . SER A 1 200 ? -8.001 1.921 22.566 1.00 54.38 200 SER A N 1
ATOM 1631 C CA . SER A 1 200 ? -9.467 1.933 22.569 1.00 54.38 200 SER A CA 1
ATOM 1632 C C . SER A 1 200 ? -10.075 1.095 23.684 1.00 54.38 200 SER A C 1
ATOM 1634 O O . SER A 1 200 ? -11.215 1.383 24.033 1.00 54.38 200 SER A O 1
ATOM 1636 N N . ASN A 1 201 ? -9.337 0.125 24.242 1.00 62.53 201 ASN A N 1
ATOM 1637 C CA . ASN A 1 201 ? -9.811 -0.759 25.306 1.00 62.53 201 ASN A CA 1
ATOM 1638 C C . ASN A 1 201 ? -9.035 -0.517 26.608 1.00 62.53 201 ASN A C 1
ATOM 1640 O O . ASN A 1 201 ? -7.808 -0.600 26.622 1.00 62.53 201 ASN A O 1
ATOM 1644 N N . TYR A 1 202 ? -9.740 -0.257 27.708 1.00 76.94 202 TYR A N 1
ATOM 1645 C CA . TYR A 1 202 ? -9.120 -0.068 29.024 1.00 76.94 202 TYR A CA 1
ATOM 1646 C C . TYR A 1 202 ? -9.090 -1.395 29.778 1.00 76.94 202 TYR A C 1
ATOM 1648 O O . TYR A 1 202 ? -10.009 -2.207 29.665 1.00 76.94 202 TYR A O 1
ATOM 1656 N N . LYS A 1 203 ? -7.999 -1.634 30.510 1.00 79.56 203 LYS A N 1
ATOM 1657 C CA . LYS A 1 203 ? -7.735 -2.914 31.178 1.00 79.56 203 LYS A CA 1
ATOM 1658 C C . LYS A 1 203 ? -8.677 -3.156 32.357 1.00 79.56 203 LYS A C 1
ATOM 1660 O O . LYS A 1 203 ? -9.134 -4.277 32.562 1.00 79.56 203 LYS A O 1
ATOM 1665 N N . ASP A 1 204 ? -8.933 -2.110 33.125 1.00 83.31 204 ASP A N 1
ATOM 1666 C CA . ASP A 1 204 ? -9.725 -2.132 34.342 1.00 83.31 204 ASP A CA 1
ATOM 1667 C C . ASP A 1 204 ? -10.421 -0.780 34.555 1.00 83.31 204 ASP A C 1
ATOM 1669 O O . ASP A 1 204 ? -10.262 0.166 33.772 1.00 83.31 204 ASP A O 1
ATOM 1673 N N . TRP A 1 205 ? -11.235 -0.722 35.610 1.00 86.69 205 TRP A N 1
ATOM 1674 C CA . TRP A 1 205 ? -11.952 0.484 35.995 1.00 86.69 205 TRP A CA 1
ATOM 1675 C C . TRP A 1 205 ? -11.002 1.648 36.296 1.00 86.69 205 TRP A C 1
ATOM 1677 O O . TRP A 1 205 ? -11.306 2.770 35.908 1.00 86.69 205 TRP A O 1
ATOM 1687 N N . ASP A 1 206 ? -9.857 1.407 36.939 1.00 87.12 206 ASP A N 1
ATOM 1688 C CA . ASP A 1 206 ? -8.946 2.479 37.356 1.00 87.12 206 ASP A CA 1
ATOM 1689 C C . ASP A 1 206 ? -8.356 3.204 36.137 1.00 87.12 206 ASP A C 1
ATOM 1691 O O . ASP A 1 206 ? -8.391 4.435 36.068 1.00 87.12 206 ASP A O 1
ATOM 1695 N N . ASN A 1 207 ? -7.925 2.451 35.117 1.00 85.12 207 ASN A N 1
ATOM 1696 C CA . ASN A 1 207 ? -7.500 3.018 33.836 1.00 85.12 207 ASN A CA 1
ATOM 1697 C C . ASN A 1 207 ? -8.637 3.757 33.105 1.00 85.12 207 ASN A C 1
ATOM 1699 O O . ASN A 1 207 ? -8.392 4.757 32.428 1.00 85.12 207 ASN A O 1
ATOM 1703 N N . TYR A 1 208 ? -9.877 3.267 33.199 1.00 86.62 208 TYR A N 1
ATOM 1704 C CA . TYR A 1 208 ? -11.028 3.919 32.567 1.00 86.62 208 TYR A CA 1
ATOM 1705 C C . TYR A 1 208 ? -11.445 5.205 33.296 1.00 86.62 208 TYR A C 1
ATOM 1707 O O . TYR A 1 208 ? -11.814 6.193 32.662 1.00 86.62 208 TYR A O 1
ATOM 1715 N N . GLU A 1 209 ? -11.358 5.217 34.627 1.00 88.19 209 GLU A N 1
ATOM 1716 C CA . GLU A 1 209 ? -11.670 6.364 35.478 1.00 88.19 209 GLU A CA 1
ATOM 1717 C C . GLU A 1 209 ? -10.724 7.540 35.195 1.00 88.19 209 GLU A C 1
ATOM 1719 O O . GLU A 1 209 ? -11.172 8.686 35.139 1.00 88.19 209 GLU A O 1
ATOM 1724 N N . GLU A 1 210 ? -9.436 7.265 34.969 1.00 86.00 21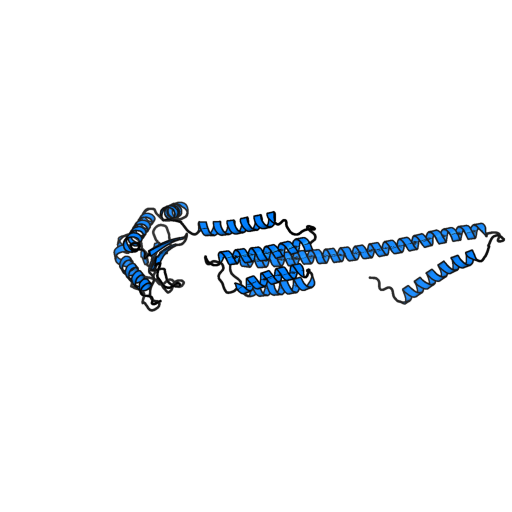0 GLU A N 1
ATOM 1725 C CA . GLU A 1 210 ? -8.440 8.260 34.548 1.00 86.00 210 GLU A CA 1
ATOM 1726 C C . GLU A 1 210 ? -8.823 8.899 33.203 1.00 86.00 210 GLU A C 1
ATOM 1728 O O . GLU A 1 210 ? -8.911 10.122 33.101 1.00 86.00 210 GLU A O 1
ATOM 1733 N N . PHE A 1 211 ? -9.201 8.089 32.208 1.00 85.25 211 PHE A N 1
ATOM 1734 C CA . PHE A 1 211 ? -9.708 8.593 30.926 1.00 85.25 211 PHE A CA 1
ATOM 1735 C C . PHE A 1 211 ? -10.954 9.473 31.077 1.00 85.25 211 PHE A C 1
ATOM 1737 O O . PHE A 1 211 ? -11.032 10.535 30.456 1.00 85.25 211 PHE A O 1
ATOM 1744 N N . LEU A 1 212 ? -11.922 9.066 31.905 1.00 82.81 212 LEU A N 1
ATOM 1745 C CA . LEU A 1 212 ? -13.119 9.873 32.143 1.00 82.81 212 LEU A CA 1
ATOM 1746 C C . LEU A 1 212 ? -12.769 11.235 32.762 1.00 82.81 212 LEU A C 1
ATOM 1748 O O . LEU A 1 212 ? -13.414 12.226 32.426 1.00 82.81 212 LEU A O 1
ATOM 1752 N N . LYS A 1 213 ? -11.749 11.305 33.624 1.00 83.94 213 LYS A N 1
ATOM 1753 C CA . LYS A 1 213 ? -11.296 12.559 34.248 1.00 83.94 213 LYS A CA 1
ATOM 1754 C C . LYS A 1 213 ? -10.514 13.461 33.291 1.00 83.94 213 LYS A C 1
ATOM 1756 O O . LYS A 1 213 ? -10.645 14.678 33.390 1.00 83.94 213 LYS A O 1
ATOM 1761 N N . GLU A 1 214 ? -9.692 12.887 32.414 1.00 79.56 214 GLU A N 1
ATOM 1762 C CA . GLU A 1 214 ? -8.725 13.643 31.605 1.00 79.56 214 GLU A CA 1
ATOM 1763 C C . GLU A 1 214 ? -9.210 13.975 30.188 1.00 79.56 214 GLU A C 1
ATOM 1765 O O . GLU A 1 214 ? -8.951 15.068 29.687 1.00 79.56 214 GLU A O 1
ATOM 1770 N N . GLU A 1 215 ? -9.909 13.049 29.525 1.00 68.56 215 GLU A N 1
ATOM 1771 C CA . GLU A 1 215 ? -10.273 13.173 28.104 1.00 68.56 215 GLU A CA 1
ATOM 1772 C C . GLU A 1 215 ? -11.770 13.455 27.879 1.00 68.56 215 GLU A C 1
ATOM 1774 O O . GLU A 1 215 ? -12.186 13.691 26.742 1.00 68.56 215 GLU A O 1
ATOM 1779 N N . THR A 1 216 ? -12.601 13.448 28.929 1.00 67.06 216 THR A N 1
ATOM 1780 C CA . THR A 1 216 ? -14.046 13.703 28.810 1.00 67.06 216 THR A CA 1
ATOM 1781 C C . THR A 1 216 ? -14.499 14.868 29.682 1.00 67.06 216 THR A C 1
ATOM 1783 O O . THR A 1 216 ? -13.921 15.154 30.722 1.00 67.06 216 THR A O 1
ATOM 1786 N N . ASN A 1 217 ? -15.578 15.546 29.285 1.00 77.56 217 ASN A N 1
ATOM 1787 C CA . ASN A 1 217 ? -16.150 16.643 30.071 1.00 77.56 217 ASN A CA 1
ATOM 1788 C C . ASN A 1 217 ? -17.102 16.140 31.177 1.00 77.56 217 ASN A C 1
ATOM 1790 O O . ASN A 1 217 ? -18.051 16.843 31.501 1.00 77.56 217 ASN A O 1
ATOM 1794 N N . VAL A 1 218 ? -16.942 14.909 31.678 1.00 83.75 218 VAL A N 1
ATOM 1795 C CA . VAL A 1 218 ? -17.859 14.267 32.641 1.00 83.75 218 VAL A CA 1
ATOM 1796 C C . VAL A 1 218 ? -17.555 14.742 34.061 1.00 83.75 218 VAL A C 1
ATOM 1798 O O . VAL A 1 218 ? -16.406 14.777 34.488 1.00 83.75 218 VAL A O 1
ATOM 1801 N N . SER A 1 219 ? -18.587 15.086 34.831 1.00 86.38 219 SER A N 1
ATOM 1802 C CA . SER A 1 219 ? -18.412 15.567 36.201 1.00 86.38 219 SER A CA 1
ATOM 1803 C C . SER A 1 219 ? -18.042 14.449 37.184 1.00 86.38 219 SER A C 1
ATOM 1805 O O . SER A 1 219 ? -18.523 13.320 37.083 1.00 86.38 219 SER A O 1
ATOM 1807 N N . THR A 1 220 ? -17.254 14.775 38.214 1.00 87.69 220 THR A N 1
ATOM 1808 C CA . THR A 1 220 ? -16.881 13.839 39.293 1.00 87.69 220 THR A CA 1
ATOM 1809 C C . THR A 1 220 ? -18.082 13.132 39.945 1.00 87.69 220 THR A C 1
ATOM 1811 O O . THR A 1 220 ? -18.009 11.918 40.137 1.00 87.69 220 THR A O 1
ATOM 1814 N N . PRO A 1 221 ? -19.215 13.806 40.251 1.00 88.50 221 PRO A N 1
ATOM 1815 C CA . PRO A 1 221 ? -20.411 13.125 40.755 1.00 88.50 221 PRO A CA 1
ATOM 1816 C C . PRO A 1 221 ? -20.952 12.059 39.796 1.00 88.50 221 PRO A C 1
ATOM 1818 O O . PRO A 1 221 ? -21.422 11.012 40.240 1.00 88.50 221 PRO A O 1
ATOM 1821 N N . THR A 1 222 ? -20.857 12.306 38.489 1.00 87.31 222 THR A N 1
ATOM 1822 C CA . THR A 1 222 ? -21.297 11.369 37.453 1.00 87.31 222 THR A CA 1
ATOM 1823 C C . THR A 1 222 ? -20.361 10.168 37.377 1.00 87.31 222 THR A C 1
ATOM 1825 O O . THR A 1 222 ? -20.836 9.037 37.360 1.00 87.31 222 THR A O 1
ATOM 1828 N N . ILE A 1 223 ? -19.042 10.388 37.429 1.00 89.31 223 ILE A N 1
ATOM 1829 C CA . ILE A 1 223 ? -18.042 9.308 37.494 1.00 89.31 223 ILE A CA 1
ATOM 1830 C C . ILE A 1 223 ? -18.288 8.420 38.722 1.00 89.31 223 ILE A C 1
ATOM 1832 O O . ILE A 1 223 ? -18.333 7.200 38.594 1.00 89.31 223 ILE A O 1
ATOM 1836 N N . ASN A 1 224 ? -18.536 9.018 39.891 1.00 90.88 224 ASN A N 1
ATOM 1837 C CA . ASN A 1 224 ? -18.841 8.277 41.119 1.00 90.88 224 ASN A CA 1
ATOM 1838 C C . ASN A 1 224 ? -20.130 7.452 41.002 1.00 90.88 224 ASN A C 1
ATOM 1840 O O . ASN A 1 224 ? -20.203 6.337 41.517 1.00 90.88 224 ASN A O 1
ATOM 1844 N N . LEU A 1 225 ? -21.151 7.980 40.320 1.00 90.31 225 LEU A N 1
ATOM 1845 C CA . LEU A 1 225 ? -22.387 7.247 40.070 1.00 90.31 225 LEU A CA 1
ATOM 1846 C C . LEU A 1 225 ? -22.170 6.079 39.099 1.00 90.31 225 LEU A C 1
ATOM 1848 O O . LEU A 1 225 ? -22.671 4.988 39.356 1.00 90.31 225 LEU A O 1
ATOM 1852 N N . ILE A 1 226 ? -21.398 6.281 38.027 1.00 90.69 226 ILE A N 1
ATOM 1853 C CA . ILE A 1 226 ? -21.028 5.207 37.095 1.00 90.69 226 ILE A CA 1
ATOM 1854 C C . ILE A 1 226 ? -20.236 4.125 37.838 1.00 90.69 226 ILE A C 1
ATOM 1856 O O . ILE A 1 226 ? -20.542 2.952 37.659 1.00 90.69 226 ILE A O 1
ATOM 1860 N N . LYS A 1 227 ? -19.290 4.505 38.711 1.00 92.25 227 LYS A N 1
ATOM 1861 C CA . LYS A 1 227 ? -18.519 3.570 39.547 1.00 92.25 227 LYS A CA 1
ATOM 1862 C C . LYS A 1 227 ? -19.420 2.738 40.446 1.00 92.25 227 LYS A C 1
ATOM 1864 O O . LYS A 1 227 ? -19.317 1.522 40.468 1.00 92.25 227 LYS A O 1
ATOM 1869 N N . LYS A 1 228 ? -20.360 3.391 41.134 1.00 91.12 228 LYS A N 1
ATOM 1870 C CA . LYS A 1 228 ? -21.331 2.703 41.987 1.00 91.12 228 LYS A CA 1
ATOM 1871 C C . LYS A 1 228 ? -22.144 1.675 41.199 1.00 91.12 228 LYS A C 1
ATOM 1873 O O . LYS A 1 228 ? -22.260 0.540 41.633 1.00 91.12 228 LYS A O 1
ATOM 1878 N N . ILE A 1 229 ? -22.678 2.061 40.038 1.00 90.94 229 ILE A N 1
ATOM 1879 C CA . ILE A 1 229 ? -23.440 1.145 39.177 1.00 90.94 229 ILE A CA 1
ATOM 1880 C C . ILE A 1 229 ? -22.544 0.006 38.696 1.00 90.94 229 ILE A C 1
ATOM 1882 O O . ILE A 1 229 ? -22.945 -1.149 38.739 1.00 90.94 229 ILE A O 1
ATOM 1886 N N . HIS A 1 230 ? -21.328 0.319 38.256 1.00 91.31 230 HIS A N 1
ATOM 1887 C CA . HIS A 1 230 ? -20.350 -0.674 37.844 1.00 91.31 230 HIS A CA 1
ATOM 1888 C C . HIS A 1 230 ? -20.106 -1.716 38.944 1.00 91.31 230 HIS A C 1
ATOM 1890 O O . HIS A 1 230 ? -20.246 -2.911 38.687 1.00 91.31 230 HIS A O 1
ATOM 1896 N N . ASP A 1 231 ? -19.809 -1.267 40.161 1.00 90.31 231 ASP A N 1
ATOM 1897 C CA . ASP A 1 231 ? -19.513 -2.139 41.295 1.00 90.31 231 ASP A CA 1
ATOM 1898 C C . ASP A 1 231 ? -20.747 -2.945 41.719 1.00 90.31 231 ASP A C 1
ATOM 1900 O O . ASP A 1 231 ? -20.626 -4.134 42.007 1.00 90.31 231 ASP A O 1
ATOM 1904 N N . ASP A 1 232 ? -21.939 -2.342 41.690 1.00 89.31 232 ASP A N 1
ATOM 1905 C CA . ASP A 1 232 ? -23.203 -3.040 41.944 1.00 89.31 232 ASP A CA 1
ATOM 1906 C C . ASP A 1 232 ? -23.395 -4.204 40.954 1.00 89.31 232 ASP A C 1
ATOM 1908 O O . ASP A 1 232 ? -23.669 -5.329 41.371 1.00 89.31 232 ASP A O 1
ATOM 1912 N N . ILE A 1 233 ? -23.180 -3.971 39.653 1.00 88.69 233 ILE A N 1
ATOM 1913 C CA . ILE A 1 233 ? -23.326 -5.003 38.614 1.00 88.69 233 ILE A CA 1
ATOM 1914 C C . ILE A 1 233 ? -22.227 -6.071 38.711 1.00 88.69 233 ILE A C 1
ATOM 1916 O O . ILE A 1 233 ? -22.505 -7.263 38.576 1.00 88.69 233 ILE A O 1
ATOM 1920 N N . ILE A 1 234 ? -20.975 -5.692 38.964 1.00 85.50 234 ILE A N 1
ATOM 1921 C CA . ILE A 1 234 ? -19.904 -6.674 39.183 1.00 85.50 234 ILE A CA 1
ATOM 1922 C C . ILE A 1 234 ? -20.240 -7.566 40.383 1.00 85.50 234 ILE A C 1
ATOM 1924 O O . ILE A 1 234 ? -20.194 -8.790 40.280 1.00 85.50 234 ILE A O 1
ATOM 1928 N N . ASN A 1 235 ? -20.637 -6.981 41.511 1.00 86.25 235 ASN A N 1
ATOM 1929 C CA . ASN A 1 235 ? -20.933 -7.748 42.718 1.00 86.25 235 ASN A CA 1
ATOM 1930 C C . ASN A 1 235 ? -22.148 -8.672 42.545 1.00 86.25 235 ASN A C 1
ATOM 1932 O O . ASN A 1 235 ? -22.134 -9.796 43.046 1.00 86.25 235 ASN A O 1
ATOM 1936 N N . GLU A 1 236 ? -23.177 -8.226 41.823 1.00 84.94 236 GLU A N 1
ATOM 1937 C CA . GLU A 1 236 ? -24.421 -8.978 41.625 1.00 84.94 236 GLU A CA 1
ATOM 1938 C C . GLU A 1 236 ? -24.280 -10.098 40.574 1.00 84.94 236 GLU A C 1
ATOM 1940 O O . GLU A 1 236 ? -24.878 -11.163 40.732 1.00 84.94 236 GLU A O 1
ATOM 1945 N N . TYR A 1 237 ? -23.449 -9.916 39.536 1.00 80.50 237 TYR A N 1
ATOM 1946 C CA . TYR A 1 237 ? -23.407 -10.826 38.378 1.00 80.50 237 TYR A CA 1
ATOM 1947 C C . TYR A 1 237 ? -22.046 -11.512 38.120 1.00 80.50 237 TYR A C 1
ATOM 1949 O O . TYR A 1 237 ? -21.976 -12.448 37.311 1.00 80.50 237 TYR A O 1
ATOM 1957 N N . SER A 1 238 ? -20.949 -11.117 38.782 1.00 67.00 238 SER A N 1
ATOM 1958 C CA . SER A 1 238 ? -19.620 -11.723 38.558 1.00 67.00 238 SER A CA 1
ATOM 1959 C C . SER A 1 238 ? -19.353 -12.994 39.374 1.00 67.00 238 SER A C 1
ATOM 1961 O O . SER A 1 238 ? -18.487 -13.782 38.985 1.00 67.00 238 SER A O 1
ATOM 1963 N N . ILE A 1 239 ? -20.113 -13.283 40.436 1.00 52.47 239 ILE A N 1
ATOM 1964 C CA . ILE A 1 239 ? -19.950 -14.509 41.237 1.00 52.47 239 ILE A CA 1
ATOM 1965 C C . ILE A 1 239 ? -21.198 -15.401 41.083 1.00 52.47 239 ILE A C 1
ATOM 1967 O O . ILE A 1 239 ? -22.289 -14.950 41.416 1.00 52.47 239 ILE A O 1
ATOM 1971 N N . PRO A 1 240 ? -21.089 -16.661 40.599 1.00 51.34 240 PRO A N 1
ATOM 1972 C CA . PRO A 1 240 ? -19.883 -17.422 40.271 1.00 51.34 240 PRO A CA 1
ATOM 1973 C C . PRO A 1 240 ? -19.652 -17.522 38.744 1.00 51.34 240 PRO A C 1
ATOM 1975 O O . PRO A 1 240 ? -20.092 -18.479 38.111 1.00 51.34 240 PRO A O 1
ATOM 1978 N N . GLN A 1 241 ? -18.911 -16.566 38.161 1.00 54.84 241 GLN A N 1
ATOM 1979 C CA . GLN A 1 241 ? -18.373 -16.593 36.782 1.00 54.84 241 GLN A CA 1
ATOM 1980 C C . GLN A 1 241 ? -19.386 -16.463 35.629 1.00 54.84 241 GLN A C 1
ATOM 1982 O O . GLN A 1 241 ? -19.300 -17.189 34.636 1.00 54.84 241 GLN A O 1
ATOM 1987 N N . LYS A 1 242 ? -20.338 -15.525 35.705 1.00 64.38 242 LYS A N 1
ATOM 1988 C CA . LYS A 1 242 ? -21.262 -15.299 34.579 1.00 64.38 242 LYS A CA 1
ATOM 1989 C C . LYS A 1 242 ? -21.005 -14.022 33.791 1.00 64.38 242 LYS A C 1
ATOM 1991 O O . LYS A 1 242 ? -21.203 -14.088 32.583 1.00 64.38 242 LYS A O 1
ATOM 1996 N N . ALA A 1 243 ? -20.510 -12.935 34.390 1.00 72.31 243 ALA A N 1
ATOM 1997 C CA . ALA A 1 243 ? -20.322 -11.658 33.694 1.00 72.31 243 ALA A CA 1
ATOM 1998 C C . ALA A 1 243 ? -18.859 -11.163 33.619 1.00 72.31 243 ALA A C 1
ATOM 2000 O O . ALA A 1 243 ? -18.114 -11.257 34.591 1.00 72.31 243 ALA A O 1
ATOM 2001 N N . THR A 1 244 ? -18.477 -10.576 32.481 1.00 80.69 244 THR A N 1
ATOM 2002 C CA . THR A 1 244 ? -17.232 -9.818 32.257 1.00 80.69 244 THR A CA 1
ATOM 2003 C C . THR A 1 244 ? -17.506 -8.417 31.747 1.00 80.69 244 THR A C 1
ATOM 2005 O O . THR A 1 244 ? -18.545 -8.175 31.134 1.00 80.69 244 THR A O 1
ATOM 2008 N N . VAL A 1 245 ? -16.555 -7.510 31.964 1.00 86.06 245 VAL A N 1
ATOM 2009 C CA . VAL A 1 245 ? -16.680 -6.100 31.591 1.00 86.06 245 VAL A CA 1
ATOM 2010 C C . VAL A 1 245 ? -15.613 -5.714 30.590 1.00 86.06 245 VAL A C 1
ATOM 2012 O O . VAL A 1 245 ? -14.439 -6.017 30.781 1.00 86.06 245 VAL A O 1
ATOM 2015 N N . ASN A 1 246 ? -16.045 -5.015 29.545 1.00 85.50 246 ASN A N 1
ATOM 2016 C CA . ASN A 1 246 ? -15.174 -4.398 28.560 1.00 85.50 246 ASN A CA 1
ATOM 2017 C C . ASN A 1 246 ? -15.330 -2.881 28.638 1.00 85.50 246 ASN A C 1
ATOM 2019 O O . ASN A 1 246 ? -16.446 -2.359 28.569 1.00 85.50 246 ASN A O 1
ATOM 2023 N N . TYR A 1 247 ? -14.206 -2.181 28.719 1.00 86.00 247 TYR A N 1
ATOM 2024 C CA . TYR A 1 247 ? -14.151 -0.726 28.764 1.00 86.00 247 TYR A CA 1
ATOM 2025 C C . TYR A 1 247 ? -13.650 -0.200 27.433 1.00 86.00 247 TYR A C 1
ATOM 2027 O O . TYR A 1 247 ? -12.578 -0.598 26.984 1.00 86.00 247 TYR A O 1
ATOM 2035 N N . THR A 1 248 ? -14.388 0.719 26.823 1.00 81.69 248 THR A N 1
ATOM 2036 C CA . THR A 1 248 ? -13.975 1.393 25.592 1.00 81.69 248 THR A CA 1
ATOM 2037 C C . THR A 1 248 ? -14.220 2.888 25.696 1.00 81.69 248 THR A C 1
ATOM 2039 O O . THR A 1 248 ? -15.058 3.308 26.488 1.00 81.69 248 THR A O 1
ATOM 2042 N N . LYS A 1 249 ? -13.577 3.700 24.849 1.00 79.25 249 LYS A N 1
ATOM 2043 C CA . LYS A 1 249 ? -13.769 5.167 24.853 1.00 79.25 249 LYS A CA 1
ATOM 2044 C C . LYS A 1 249 ? -15.234 5.619 24.789 1.00 79.25 249 LYS A C 1
ATOM 2046 O O . LYS A 1 249 ? -15.562 6.699 25.267 1.00 79.25 249 LYS A O 1
ATOM 2051 N N . THR A 1 250 ? -16.104 4.834 24.156 1.00 77.81 250 THR A N 1
ATOM 2052 C CA . THR A 1 250 ? -17.503 5.207 23.905 1.00 77.81 250 THR A CA 1
ATOM 2053 C C . THR A 1 250 ? -18.500 4.490 24.807 1.00 77.81 250 THR A C 1
ATOM 2055 O O . THR A 1 250 ? -19.645 4.936 24.903 1.00 77.81 250 THR A O 1
ATOM 2058 N N . MET A 1 251 ? -18.100 3.395 25.463 1.00 85.31 251 MET A N 1
ATOM 2059 C CA . MET A 1 251 ? -19.006 2.589 26.280 1.00 85.31 251 MET A CA 1
ATOM 2060 C C . MET A 1 251 ? -18.298 1.677 27.286 1.00 85.31 251 MET A C 1
ATOM 2062 O O . MET A 1 251 ? -17.217 1.151 27.014 1.00 85.31 251 MET A O 1
ATOM 2066 N N . ILE A 1 252 ? -18.998 1.380 28.382 1.00 89.38 252 ILE A N 1
ATOM 2067 C CA . ILE A 1 252 ? -18.731 0.219 29.245 1.00 89.38 252 ILE A CA 1
ATOM 2068 C C . ILE A 1 252 ? -19.740 -0.868 28.870 1.00 89.38 252 ILE A C 1
ATOM 2070 O O . ILE A 1 252 ? -20.940 -0.601 28.837 1.00 89.38 252 ILE A O 1
ATOM 2074 N N . SER A 1 253 ? -19.280 -2.080 28.571 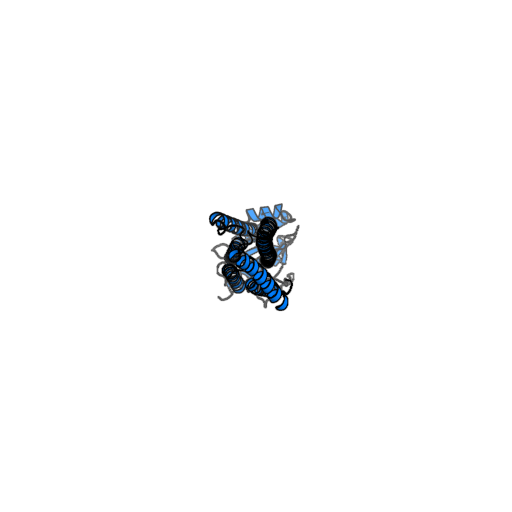1.00 88.75 253 SER A N 1
ATOM 2075 C CA . SER A 1 253 ? -20.135 -3.214 28.201 1.00 88.75 253 SER A CA 1
ATOM 2076 C C . SER A 1 253 ? -20.019 -4.342 29.212 1.00 88.75 253 SER A C 1
ATOM 2078 O O . SER A 1 253 ? -18.914 -4.801 29.481 1.00 88.75 253 SER A O 1
ATOM 2080 N N . PHE A 1 254 ? -21.154 -4.851 29.685 1.00 89.50 254 PHE A N 1
ATOM 2081 C CA . PHE A 1 254 ? -21.224 -6.034 30.540 1.00 89.50 254 PHE A CA 1
ATOM 2082 C C . PHE A 1 254 ? -21.724 -7.226 29.720 1.00 89.50 254 PHE A C 1
ATOM 2084 O O . PHE A 1 254 ? -22.764 -7.155 29.053 1.00 89.50 254 PHE A O 1
ATOM 2091 N N . LEU A 1 255 ? -20.957 -8.315 29.734 1.00 86.44 255 LEU A N 1
ATOM 2092 C CA . LEU A 1 255 ? -21.144 -9.481 28.876 1.00 86.44 255 LEU A CA 1
ATOM 2093 C C . LEU A 1 255 ? -21.252 -10.767 29.681 1.00 86.44 255 LEU A C 1
ATOM 2095 O O . LEU A 1 255 ? -20.480 -10.974 30.604 1.00 86.44 255 LEU A O 1
ATOM 2099 N N . VAL A 1 256 ? -22.124 -11.673 29.258 1.00 84.88 256 VAL A N 1
ATOM 2100 C CA . VAL A 1 256 ? -22.271 -13.015 29.808 1.00 84.88 256 VAL A CA 1
ATOM 2101 C C . VAL A 1 256 ? -21.325 -13.994 29.101 1.00 84.88 256 VAL A C 1
ATOM 2103 O O . VAL A 1 256 ? -21.357 -14.128 27.877 1.00 84.88 256 VAL A O 1
ATOM 2106 N N . HIS A 1 257 ? -20.502 -14.724 29.857 1.00 70.88 257 HIS A N 1
ATOM 2107 C CA . HIS A 1 257 ? -19.475 -15.628 29.314 1.00 70.88 257 HIS A CA 1
ATOM 2108 C C . HIS A 1 257 ? -20.048 -16.779 28.460 1.00 70.88 257 HIS A C 1
ATOM 2110 O O . HIS A 1 257 ? -19.521 -17.079 27.384 1.00 70.88 257 HIS A O 1
ATOM 2116 N N . ASN A 1 258 ? -21.163 -17.374 28.902 1.00 68.19 258 ASN A N 1
ATOM 2117 C CA . ASN A 1 258 ? -21.742 -18.602 28.336 1.00 68.19 258 ASN A CA 1
ATOM 2118 C C . ASN A 1 258 ? -22.914 -18.386 27.355 1.00 68.19 258 ASN A C 1
ATOM 2120 O O . ASN A 1 258 ? -23.561 -19.359 26.963 1.00 68.19 258 ASN A O 1
ATOM 2124 N N . ALA A 1 259 ? -23.199 -17.144 26.958 1.00 63.75 259 ALA A N 1
ATOM 2125 C CA . ALA A 1 259 ? -24.277 -16.830 26.018 1.00 63.75 259 ALA A CA 1
ATOM 2126 C C . ALA A 1 259 ? -23.883 -17.132 24.548 1.00 63.75 259 ALA A C 1
ATOM 2128 O O . ALA A 1 259 ? -22.696 -17.037 24.202 1.00 63.75 259 ALA A O 1
ATOM 2129 N N . PRO A 1 260 ? -24.840 -17.503 23.667 1.00 59.03 260 PRO A N 1
ATOM 2130 C CA . PRO A 1 260 ? -24.579 -17.760 22.247 1.00 59.03 260 PRO A CA 1
ATOM 2131 C C . PRO A 1 260 ? -23.935 -16.546 21.548 1.00 59.03 260 PRO A C 1
ATOM 2133 O O . PRO A 1 260 ? -24.183 -15.389 21.896 1.00 59.03 260 PRO A O 1
ATOM 2136 N N . SER A 1 261 ? -23.044 -16.819 20.587 1.00 54.09 261 SER A N 1
ATOM 2137 C CA . SER A 1 261 ? -21.952 -15.918 20.171 1.00 54.09 261 SER A CA 1
ATOM 2138 C C . SER A 1 261 ? -22.369 -14.546 19.633 1.00 54.09 261 SER A C 1
ATOM 2140 O O . SER A 1 261 ? -21.552 -13.630 19.662 1.00 54.09 261 SER A O 1
ATOM 2142 N N . SER A 1 262 ? -23.615 -14.360 19.196 1.00 56.09 262 SER A N 1
ATOM 2143 C CA . SER A 1 262 ? -24.083 -13.089 18.637 1.00 56.09 262 SER A CA 1
ATOM 2144 C C . SER A 1 262 ? -24.657 -12.109 19.667 1.00 56.09 262 SER A C 1
ATOM 2146 O O . SER A 1 262 ? -24.804 -10.934 19.344 1.00 56.09 262 SER A O 1
ATOM 2148 N N . ARG A 1 263 ? -25.008 -12.542 20.891 1.00 63.84 263 ARG A N 1
ATOM 2149 C CA . ARG A 1 263 ? -25.664 -11.686 21.906 1.00 63.84 263 ARG A CA 1
ATOM 2150 C C . ARG A 1 263 ? -25.204 -12.020 23.318 1.00 63.84 263 ARG A C 1
ATOM 2152 O O . ARG A 1 263 ? -25.944 -12.582 24.111 1.00 63.84 263 ARG A O 1
ATOM 2159 N N . LYS A 1 264 ? -23.959 -11.665 23.633 1.00 78.75 264 LYS A N 1
ATOM 2160 C CA . LYS A 1 264 ? -23.413 -11.836 24.989 1.00 78.75 264 LYS A CA 1
ATOM 2161 C C . LYS A 1 264 ? -23.669 -10.645 25.900 1.00 78.75 264 LYS A C 1
ATOM 2163 O O . LYS A 1 264 ? -23.531 -10.765 27.107 1.00 78.75 264 LYS A O 1
ATOM 2168 N N . ARG A 1 265 ? -23.983 -9.481 25.345 1.00 87.06 265 ARG A N 1
ATOM 2169 C CA . ARG A 1 265 ? -24.079 -8.237 26.105 1.00 87.06 265 ARG A CA 1
ATOM 2170 C C . ARG A 1 265 ? -25.458 -8.116 26.738 1.00 87.06 265 ARG A C 1
ATOM 2172 O O . ARG A 1 265 ? -26.436 -8.286 26.026 1.00 87.06 265 ARG A O 1
ATOM 2179 N N . PHE A 1 266 ? -25.515 -7.813 28.033 1.00 87.69 266 PHE A N 1
ATOM 2180 C CA . PHE A 1 266 ? -26.779 -7.558 28.736 1.00 87.69 266 PHE A CA 1
ATOM 2181 C C . PHE A 1 266 ? -26.917 -6.102 29.195 1.00 87.69 266 PHE A C 1
ATOM 2183 O O . PHE A 1 266 ? -28.028 -5.635 29.437 1.00 87.69 266 PHE A O 1
ATOM 2190 N N . LEU A 1 267 ? -25.817 -5.357 29.296 1.00 90.19 267 LEU A N 1
ATOM 2191 C CA . LEU A 1 267 ? -25.855 -3.947 29.669 1.00 90.19 267 LEU A CA 1
ATOM 2192 C C . LEU A 1 267 ? -24.754 -3.162 28.964 1.00 90.19 267 LEU A C 1
ATOM 2194 O O . LEU A 1 267 ? -23.618 -3.626 28.835 1.00 90.19 267 LEU A O 1
ATOM 2198 N N . MET A 1 268 ? -25.097 -1.945 28.551 1.00 90.44 268 MET A N 1
ATOM 2199 C CA . MET A 1 268 ? -24.147 -0.911 28.159 1.00 90.44 268 MET A CA 1
ATOM 2200 C C . MET A 1 268 ? -24.331 0.345 28.997 1.00 90.44 268 MET A C 1
ATOM 2202 O O . MET A 1 268 ? -25.454 0.709 29.340 1.00 90.44 268 MET A O 1
ATOM 2206 N N . ILE A 1 269 ? -23.231 1.042 29.246 1.00 90.56 269 ILE A N 1
ATOM 2207 C CA . ILE A 1 269 ? -23.216 2.412 29.754 1.00 90.56 269 ILE A CA 1
ATOM 2208 C C . ILE A 1 269 ? -22.626 3.290 28.656 1.00 90.56 269 ILE A C 1
ATOM 2210 O O . ILE A 1 269 ? -21.516 3.011 28.204 1.00 90.56 269 ILE A O 1
ATOM 2214 N N . THR A 1 270 ? -23.360 4.307 28.201 1.00 85.88 270 THR A N 1
ATOM 2215 C CA . THR A 1 270 ? -22.999 5.127 27.028 1.00 85.88 270 THR A CA 1
ATOM 2216 C C . THR A 1 270 ? -23.289 6.613 27.227 1.00 85.88 270 THR A C 1
ATOM 2218 O O . THR A 1 270 ? -23.864 7.026 28.234 1.00 85.88 270 THR A O 1
ATOM 2221 N N . SER A 1 271 ? -22.943 7.421 26.216 1.00 67.50 271 SER A N 1
ATOM 2222 C CA . SER A 1 271 ? -23.337 8.834 26.098 1.00 67.50 271 SER A CA 1
ATOM 2223 C C . SER A 1 271 ? -22.835 9.713 27.247 1.00 67.50 271 SER A C 1
ATOM 2225 O O . SER A 1 271 ? -23.599 10.469 27.844 1.00 67.50 271 SER A O 1
ATOM 2227 N N . PHE A 1 272 ? -21.539 9.608 27.541 1.00 70.62 272 PHE A N 1
ATOM 2228 C CA . PHE A 1 272 ? -20.865 10.337 28.611 1.00 70.62 272 PHE A CA 1
ATOM 2229 C C . PHE A 1 272 ? -20.768 11.839 28.291 1.00 70.62 272 PHE A C 1
ATOM 2231 O O . PHE A 1 272 ? -19.978 12.269 27.451 1.00 70.62 272 PHE A O 1
ATOM 2238 N N . SER A 1 273 ? -21.587 12.651 28.957 1.00 71.44 273 SER A N 1
ATOM 2239 C CA . SER A 1 273 ? -21.512 14.118 28.934 1.00 71.44 273 SER A CA 1
ATOM 2240 C C . SER A 1 273 ? -21.524 14.660 30.362 1.00 71.44 273 SER A C 1
ATOM 2242 O O . SER A 1 273 ? -21.687 13.890 31.308 1.00 71.44 273 SER A O 1
ATOM 2244 N N . ALA A 1 274 ? -21.374 15.978 30.529 1.00 71.62 274 ALA A N 1
ATOM 2245 C CA . ALA A 1 274 ? -21.106 16.606 31.824 1.00 71.62 274 ALA A CA 1
ATOM 2246 C C . ALA A 1 274 ? -21.890 16.057 33.014 1.00 71.62 274 ALA A C 1
ATOM 2248 O O . ALA A 1 274 ? -21.281 15.788 34.039 1.00 71.62 274 ALA A O 1
ATOM 2249 N N . ASN A 1 275 ? -23.195 15.826 32.879 1.00 75.06 275 ASN A N 1
ATOM 2250 C CA . ASN A 1 275 ? -24.020 15.289 33.966 1.00 75.06 275 ASN A CA 1
ATOM 2251 C C . ASN A 1 275 ? -25.002 14.213 33.494 1.00 75.06 275 ASN A C 1
ATOM 2253 O O . ASN A 1 275 ? -26.094 14.086 34.047 1.00 75.06 275 ASN A O 1
ATOM 2257 N N . LYS A 1 276 ? -24.679 13.513 32.403 1.00 78.94 276 LYS A N 1
ATOM 2258 C CA . LYS A 1 276 ? -25.592 12.536 31.806 1.00 78.94 276 LYS A CA 1
ATOM 2259 C C . LYS A 1 276 ? -24.819 11.356 31.256 1.00 78.94 276 LYS A C 1
ATOM 2261 O O . LYS A 1 276 ? -23.785 11.532 30.614 1.00 78.94 276 LYS A O 1
ATOM 2266 N N . PHE A 1 277 ? -25.390 10.184 31.464 1.00 88.12 277 PHE A N 1
ATOM 2267 C CA . PHE A 1 277 ? -25.059 8.953 30.770 1.00 88.12 277 PHE A CA 1
ATOM 2268 C C . PHE A 1 277 ? -26.349 8.154 30.590 1.00 88.12 277 PHE A C 1
ATOM 2270 O O . PHE A 1 277 ? -27.361 8.411 31.254 1.00 88.12 277 PHE A O 1
ATOM 2277 N N . ALA A 1 278 ? -26.316 7.200 29.673 1.00 89.19 278 ALA A N 1
ATOM 2278 C CA . ALA A 1 278 ? -27.419 6.292 29.437 1.00 89.19 278 ALA A CA 1
ATOM 2279 C C . ALA A 1 278 ? -27.035 4.875 29.850 1.00 89.19 278 ALA A C 1
ATOM 2281 O O . ALA A 1 278 ? -25.920 4.419 29.587 1.00 89.19 278 ALA A O 1
ATOM 2282 N N . LEU A 1 279 ? -27.979 4.175 30.467 1.00 91.19 279 LEU A N 1
ATOM 2283 C CA . LEU A 1 279 ? -27.934 2.730 30.616 1.00 91.19 279 LEU A CA 1
ATOM 2284 C C . LEU A 1 279 ? -28.751 2.114 29.497 1.00 91.19 279 LEU A C 1
ATOM 2286 O O . LEU A 1 279 ? -29.886 2.525 29.260 1.00 91.19 279 LEU A O 1
ATOM 2290 N N . SER A 1 280 ? -28.172 1.124 28.828 1.00 90.75 280 SER A N 1
ATOM 2291 C CA . SER A 1 280 ? -28.836 0.426 27.737 1.00 90.75 280 SER A CA 1
ATOM 2292 C C . SER A 1 280 ? -28.881 -1.083 27.975 1.00 90.75 280 SER A C 1
ATOM 2294 O O . SER A 1 280 ? -27.990 -1.803 27.510 1.00 90.75 280 SER A O 1
ATOM 2296 N N . PRO A 1 281 ? -29.874 -1.575 28.741 1.00 89.81 281 PRO A N 1
ATOM 2297 C CA . PRO A 1 281 ? -30.140 -3.000 28.878 1.00 89.81 281 PRO A CA 1
ATOM 2298 C C . PRO A 1 281 ? -30.607 -3.598 27.547 1.00 89.81 281 PRO A C 1
ATOM 2300 O O . PRO A 1 281 ? -31.368 -2.974 26.802 1.00 89.81 281 PRO A O 1
ATOM 2303 N N . SER A 1 282 ? -30.162 -4.814 27.253 1.00 87.81 282 SER A N 1
ATOM 2304 C CA . SER A 1 282 ? -30.607 -5.575 26.087 1.00 87.81 282 SER A CA 1
ATOM 2305 C C . SER A 1 282 ? -32.034 -6.106 26.250 1.00 87.81 282 SER A C 1
ATOM 2307 O O . SER A 1 282 ? -32.520 -6.319 27.358 1.00 87.81 282 SER A O 1
ATOM 2309 N N . LYS A 1 283 ? -32.717 -6.323 25.125 1.00 85.38 283 LYS A N 1
ATOM 2310 C CA . LYS A 1 283 ? -34.116 -6.765 25.089 1.00 85.38 283 LYS A CA 1
ATOM 2311 C C . LYS A 1 283 ? -34.401 -7.751 23.962 1.00 85.38 283 LYS A C 1
ATOM 2313 O O . LYS A 1 283 ? -33.627 -7.879 23.002 1.00 85.38 283 LYS A O 1
ATOM 2318 N N . ASP A 1 284 ? -35.565 -8.392 24.030 1.00 80.56 284 ASP A N 1
ATOM 2319 C CA . ASP A 1 284 ? -36.131 -9.063 22.862 1.00 80.56 284 ASP A CA 1
ATOM 2320 C C . ASP A 1 284 ? -36.519 -8.014 21.799 1.00 80.56 284 ASP A C 1
ATOM 2322 O O . ASP A 1 284 ? -37.020 -6.921 22.096 1.00 80.56 284 ASP A O 1
ATOM 2326 N N . LYS A 1 285 ? -36.287 -8.338 20.523 1.00 76.00 285 LYS A N 1
ATOM 2327 C CA . LYS A 1 285 ? -36.683 -7.478 19.399 1.00 76.00 285 LYS A CA 1
ATOM 2328 C C . LYS A 1 285 ? -38.184 -7.178 19.427 1.00 76.00 285 LYS A C 1
ATOM 2330 O O . LYS A 1 285 ? -38.569 -6.065 19.084 1.00 76.00 285 LYS A O 1
ATOM 2335 N N . ASN A 1 286 ? -38.993 -8.133 19.886 1.00 77.00 286 ASN A N 1
ATOM 2336 C CA . ASN A 1 286 ? -40.449 -8.017 19.953 1.00 77.00 286 ASN A CA 1
ATOM 2337 C C . ASN A 1 286 ? -40.953 -7.332 21.234 1.00 77.00 286 ASN A C 1
ATOM 2339 O O . ASN A 1 286 ? -42.153 -7.111 21.379 1.00 77.00 286 ASN A O 1
ATOM 2343 N N . GLU A 1 287 ? -40.063 -7.005 22.174 1.00 80.38 287 GLU A N 1
ATOM 2344 C CA . GLU A 1 287 ? -40.444 -6.373 23.434 1.00 80.38 287 GLU A CA 1
ATOM 2345 C C . GLU A 1 287 ? -40.736 -4.878 23.243 1.00 80.38 287 GLU A C 1
ATOM 2347 O O . GLU A 1 287 ? -39.932 -4.139 22.655 1.00 80.38 287 GLU A O 1
ATOM 2352 N N . VAL A 1 288 ? -41.892 -4.436 23.747 1.00 78.75 288 VAL A N 1
ATOM 2353 C CA . VAL A 1 288 ? -42.311 -3.029 23.733 1.00 78.75 288 VAL A CA 1
ATOM 2354 C C . VAL A 1 288 ? -41.498 -2.243 24.761 1.00 78.75 288 VAL A C 1
ATOM 2356 O O . VAL A 1 288 ? -41.316 -2.696 25.889 1.00 78.75 288 VAL A O 1
ATOM 2359 N N . ALA A 1 289 ? -41.025 -1.060 24.364 1.00 77.12 289 ALA A N 1
ATOM 2360 C CA . ALA A 1 289 ? -40.270 -0.157 25.225 1.00 77.12 289 ALA A CA 1
ATOM 2361 C C . ALA A 1 289 ? -41.069 0.256 26.474 1.00 77.12 289 ALA A C 1
ATOM 2363 O O . ALA A 1 289 ? -42.164 0.796 26.314 1.00 77.12 289 ALA A O 1
ATOM 2364 N N . PRO A 1 290 ? -40.542 0.028 27.695 1.00 81.31 290 PRO A N 1
ATOM 2365 C CA . PRO A 1 290 ? -41.145 0.534 28.920 1.00 81.31 290 PRO A CA 1
ATOM 2366 C C . PRO A 1 290 ? -41.228 2.065 28.920 1.00 81.31 290 PRO A C 1
ATOM 2368 O O . PRO A 1 290 ? -40.382 2.743 28.322 1.00 81.31 290 PRO A O 1
ATOM 2371 N N . ASP A 1 291 ? -42.211 2.607 29.638 1.00 76.38 291 ASP A N 1
ATOM 2372 C CA . ASP A 1 291 ? -42.398 4.052 29.781 1.00 76.38 291 ASP A CA 1
ATOM 2373 C C . ASP A 1 291 ? -41.132 4.732 30.326 1.00 76.38 291 ASP A C 1
ATOM 2375 O O . ASP A 1 291 ? -40.523 4.293 31.303 1.00 76.38 291 ASP A O 1
ATOM 2379 N N . GLY A 1 292 ? -40.723 5.828 29.682 1.00 76.50 292 GLY A N 1
ATOM 2380 C CA . GLY A 1 292 ? -39.507 6.566 30.042 1.00 76.50 292 GLY A CA 1
ATOM 2381 C C . GLY A 1 292 ? -38.211 6.018 29.434 1.00 76.50 292 GLY A C 1
ATOM 2382 O O . GLY A 1 292 ? -37.141 6.543 29.743 1.00 76.50 292 GLY A O 1
ATOM 2383 N N . THR A 1 293 ? -38.290 5.015 28.554 1.00 81.94 293 THR A N 1
ATOM 2384 C CA . THR A 1 293 ? -37.150 4.517 27.767 1.00 81.94 293 THR A CA 1
ATOM 2385 C C . THR A 1 293 ? -37.247 4.949 26.302 1.00 81.94 293 THR A C 1
ATOM 2387 O O . THR A 1 293 ? -38.332 5.207 25.781 1.00 81.94 293 THR A O 1
ATOM 2390 N N . THR A 1 294 ? -36.107 5.042 25.616 1.00 79.25 294 THR A N 1
ATOM 2391 C CA . THR A 1 294 ? -36.056 5.268 24.164 1.00 79.25 294 THR A CA 1
ATOM 2392 C C . THR A 1 294 ? -35.438 4.071 23.450 1.00 79.25 294 THR A C 1
ATOM 2394 O O . THR A 1 294 ? -34.651 3.321 24.027 1.00 79.25 294 THR A O 1
ATOM 2397 N N . THR A 1 295 ? -35.795 3.875 22.180 1.00 69.12 295 THR A N 1
ATOM 2398 C CA . THR A 1 295 ? -35.100 2.934 21.294 1.00 69.12 295 THR A CA 1
ATOM 2399 C C . THR A 1 295 ? -34.133 3.713 20.416 1.00 69.12 295 THR A C 1
ATOM 2401 O O . THR A 1 295 ? -34.500 4.701 19.779 1.00 69.12 295 THR A O 1
ATOM 2404 N N . VAL A 1 296 ? -32.871 3.295 20.401 1.00 66.06 296 VAL A N 1
ATOM 2405 C CA . VAL A 1 296 ? -31.858 3.911 19.543 1.00 66.06 296 VAL A CA 1
ATOM 2406 C C . VAL A 1 296 ? -31.934 3.231 18.180 1.00 66.06 296 VAL A C 1
ATOM 2408 O O . VAL A 1 296 ? -31.838 2.009 18.101 1.00 66.06 296 VAL A O 1
ATOM 2411 N N . ALA A 1 297 ? -32.099 4.001 17.100 1.00 58.00 297 ALA A N 1
ATOM 2412 C CA . ALA A 1 297 ? -32.304 3.461 15.749 1.00 58.00 297 ALA A CA 1
ATOM 2413 C C . ALA A 1 297 ? -31.189 2.498 15.302 1.00 58.00 297 ALA A C 1
ATOM 2415 O O . ALA A 1 297 ? -31.449 1.512 14.617 1.00 58.00 297 ALA A O 1
ATOM 2416 N N . SER A 1 298 ? -29.950 2.754 15.728 1.00 62.44 298 SER A N 1
ATOM 2417 C CA . SER A 1 298 ? -28.812 1.879 15.457 1.00 62.44 298 SER A CA 1
ATOM 2418 C C . SER A 1 298 ? -28.834 0.583 16.276 1.00 62.44 298 SER A C 1
ATOM 2420 O O . SER A 1 298 ? -28.252 -0.403 15.832 1.00 62.44 298 SER A O 1
ATOM 2422 N N . TRP A 1 299 ? -29.477 0.559 17.452 1.00 67.81 299 TRP A N 1
ATOM 2423 C CA . TRP A 1 299 ? -29.421 -0.531 18.441 1.00 67.81 299 TRP A CA 1
ATOM 2424 C C . TRP A 1 299 ? -30.830 -0.997 18.831 1.00 67.81 299 TRP A C 1
ATOM 2426 O O . TRP A 1 299 ? -31.312 -0.790 19.947 1.00 67.81 299 TRP A O 1
ATOM 2436 N N . THR A 1 300 ? -31.504 -1.640 17.878 1.00 69.75 300 THR A N 1
ATOM 2437 C CA . THR A 1 300 ? -32.908 -2.084 18.002 1.00 69.75 300 THR A CA 1
ATOM 2438 C C . THR A 1 300 ? -33.151 -3.151 19.078 1.00 69.75 300 THR A C 1
ATOM 2440 O O . THR A 1 300 ? -34.298 -3.430 19.429 1.00 69.75 300 THR A O 1
ATOM 2443 N N . ASP A 1 301 ? -32.091 -3.747 19.619 1.00 77.56 301 ASP A N 1
ATOM 2444 C CA . ASP A 1 301 ? -32.117 -4.789 20.643 1.00 77.56 301 ASP A CA 1
ATOM 2445 C C . ASP A 1 301 ? -31.711 -4.300 22.037 1.00 77.56 301 ASP A C 1
ATOM 2447 O O . ASP A 1 301 ? -31.368 -5.108 22.901 1.00 77.56 301 ASP A O 1
ATOM 2451 N N . SER A 1 302 ? -31.813 -2.993 22.284 1.00 82.62 302 SER A N 1
ATOM 2452 C CA . SER A 1 302 ? -31.642 -2.407 23.614 1.00 82.62 302 SER A CA 1
ATOM 2453 C C . SER A 1 302 ? -32.637 -1.280 23.885 1.00 82.62 302 SER A C 1
ATOM 2455 O O . SER A 1 302 ? -33.126 -0.621 22.962 1.00 82.62 302 SER A O 1
ATOM 2457 N N . TYR A 1 303 ? -32.942 -1.072 25.162 1.00 84.69 303 TYR A N 1
ATOM 2458 C CA . TYR A 1 303 ? -33.516 0.184 25.647 1.00 84.69 303 TYR A CA 1
ATOM 2459 C C . TYR A 1 303 ? -32.401 1.200 25.861 1.00 84.69 303 TYR A C 1
ATOM 2461 O O . TYR A 1 303 ? -31.257 0.806 26.023 1.00 84.69 303 TYR A O 1
ATOM 2469 N N . SER A 1 304 ? -32.722 2.488 25.917 1.00 85.69 304 SER A N 1
ATOM 2470 C CA . SER A 1 304 ? -31.825 3.530 26.416 1.00 85.69 304 SER A CA 1
ATOM 2471 C C . SER A 1 304 ? -32.541 4.329 27.499 1.00 85.69 304 SER A C 1
ATOM 2473 O O . SER A 1 304 ? -33.644 4.837 27.284 1.00 85.69 304 SER A O 1
ATOM 2475 N N . ILE A 1 305 ? -31.909 4.433 28.666 1.00 88.75 305 ILE A N 1
ATOM 2476 C CA . ILE A 1 305 ? -32.446 5.076 29.868 1.00 88.75 305 ILE A CA 1
ATOM 2477 C C . ILE A 1 305 ? -31.447 6.129 30.328 1.00 88.75 305 ILE A C 1
ATOM 2479 O O . ILE A 1 305 ? -30.331 5.793 30.716 1.00 88.75 305 ILE A O 1
ATOM 2483 N N . GLU A 1 306 ? -31.834 7.403 30.294 1.00 87.94 306 GLU A N 1
ATOM 2484 C CA . GLU A 1 306 ? -30.998 8.483 30.826 1.00 87.94 306 GLU A CA 1
ATOM 2485 C C . GLU A 1 306 ? -31.003 8.437 32.359 1.00 87.94 306 GLU A C 1
ATOM 2487 O O . GLU A 1 306 ? -32.064 8.487 32.983 1.00 87.94 306 GLU A O 1
ATOM 2492 N N . ILE A 1 307 ? -29.816 8.374 32.966 1.00 87.44 307 ILE A N 1
ATOM 2493 C CA . ILE A 1 307 ? -29.646 8.365 34.421 1.00 87.44 307 ILE A CA 1
ATOM 2494 C C . ILE A 1 307 ? -29.079 9.708 34.867 1.00 87.44 307 ILE A C 1
ATOM 2496 O O . ILE A 1 307 ? -28.001 10.112 34.426 1.00 87.44 307 ILE A O 1
ATOM 2500 N N . LYS A 1 308 ? -29.800 10.396 35.761 1.00 81.94 308 LYS A N 1
ATOM 2501 C CA . LYS A 1 308 ? -29.378 11.690 36.325 1.00 81.94 308 LYS A CA 1
ATOM 2502 C C . LYS A 1 308 ? -28.948 11.590 37.788 1.00 81.94 308 LYS A C 1
ATOM 2504 O O . LYS A 1 308 ? -28.360 12.528 38.318 1.00 81.94 308 LYS A O 1
ATOM 2509 N N . GLY A 1 309 ? -29.235 10.469 38.452 1.00 84.31 309 GLY A N 1
ATOM 2510 C CA . GLY A 1 309 ? -28.919 10.259 39.862 1.00 84.31 309 GLY A CA 1
ATOM 2511 C C . GLY A 1 309 ? -29.121 8.815 40.325 1.00 84.31 309 GLY A C 1
ATOM 2512 O O . GLY A 1 309 ? -29.643 7.977 39.594 1.00 84.31 309 GLY A O 1
ATOM 2513 N N . SER A 1 310 ? -28.733 8.527 41.573 1.00 81.44 310 SER A N 1
ATOM 2514 C CA . SER A 1 310 ? -28.891 7.188 42.175 1.00 81.44 310 SER A CA 1
ATOM 2515 C C . SER A 1 310 ? -30.348 6.723 42.264 1.00 81.44 310 SER A C 1
ATOM 2517 O O . SER A 1 310 ? -30.603 5.529 42.147 1.00 81.44 310 SER A O 1
ATOM 2519 N N . THR A 1 311 ? -31.299 7.641 42.454 1.00 85.00 311 THR A N 1
ATOM 2520 C CA . THR A 1 311 ? -32.732 7.315 42.500 1.00 85.00 311 THR A CA 1
ATOM 2521 C C . THR A 1 311 ? -33.224 6.786 41.153 1.00 85.00 311 THR A C 1
ATOM 2523 O O . THR A 1 311 ? -33.867 5.745 41.108 1.00 85.00 311 THR A O 1
ATOM 2526 N N . ASP A 1 312 ? -32.830 7.425 40.043 1.00 83.75 312 ASP A N 1
ATOM 2527 C CA . ASP A 1 312 ? -33.178 6.948 38.697 1.00 83.75 312 ASP A CA 1
ATOM 2528 C C . ASP A 1 312 ? -32.630 5.539 38.436 1.00 83.75 312 ASP A C 1
ATOM 2530 O O . ASP A 1 312 ? -33.316 4.708 37.845 1.00 83.75 312 ASP A O 1
ATOM 2534 N N . TYR A 1 313 ? -31.407 5.254 38.891 1.00 86.38 313 TYR A N 1
ATOM 2535 C CA . TYR A 1 313 ? -30.814 3.926 38.750 1.00 86.38 313 TYR A CA 1
ATOM 2536 C C . TYR A 1 313 ? -31.631 2.848 39.479 1.00 86.38 313 TYR A C 1
ATOM 2538 O O . TYR A 1 313 ? -32.003 1.845 38.867 1.00 86.38 313 TYR A O 1
ATOM 2546 N N . ASN A 1 314 ? -31.954 3.076 40.754 1.00 85.75 314 ASN A N 1
ATOM 2547 C CA . ASN A 1 314 ? -32.692 2.108 41.563 1.00 85.75 314 ASN A CA 1
ATOM 2548 C C . ASN A 1 314 ? -34.125 1.897 41.056 1.00 85.75 314 ASN A C 1
ATOM 2550 O O . ASN A 1 314 ? -34.559 0.756 40.919 1.00 85.75 314 ASN A O 1
ATOM 2554 N N . ASP A 1 315 ? -34.834 2.982 40.742 1.00 84.31 315 ASP A N 1
ATOM 2555 C CA . ASP A 1 315 ? -36.269 2.921 40.457 1.00 84.31 315 ASP A CA 1
ATOM 2556 C C . ASP A 1 315 ? -36.555 2.514 39.006 1.00 84.31 315 ASP A C 1
ATOM 2558 O O . ASP A 1 315 ? -37.524 1.808 38.731 1.00 84.31 315 ASP A O 1
ATOM 2562 N N . LYS A 1 316 ? -35.713 2.948 38.056 1.00 83.62 316 LYS A N 1
ATOM 2563 C CA . LYS A 1 316 ? -35.993 2.799 36.617 1.00 83.62 316 LYS A CA 1
ATOM 2564 C C . LYS A 1 316 ? -35.110 1.772 35.929 1.00 83.62 316 LYS A C 1
ATOM 2566 O O . LYS A 1 316 ? -35.577 1.118 35.005 1.00 83.62 316 LYS A O 1
ATOM 2571 N N . ALA A 1 317 ? -33.849 1.635 36.334 1.00 86.56 317 ALA A N 1
ATOM 2572 C CA . ALA A 1 317 ? -32.885 0.845 35.570 1.00 86.56 317 ALA A CA 1
ATOM 2573 C C . ALA A 1 317 ? -32.644 -0.553 36.141 1.00 86.56 317 ALA A C 1
ATOM 2575 O O . ALA A 1 317 ? -32.545 -1.499 35.363 1.00 86.56 317 ALA A O 1
ATOM 2576 N N . LYS A 1 318 ? -32.570 -0.705 37.471 1.00 88.25 318 LYS A N 1
ATOM 2577 C CA . LYS A 1 318 ? -32.117 -1.958 38.094 1.00 88.25 318 LYS A CA 1
ATOM 2578 C C . LYS A 1 318 ? -32.935 -3.182 37.657 1.00 88.25 318 LYS A C 1
ATOM 2580 O O . LYS A 1 318 ? -32.360 -4.158 37.183 1.00 88.25 318 LYS A O 1
ATOM 2585 N N . HIS A 1 319 ? -34.264 -3.091 37.705 1.00 88.06 319 HIS A N 1
ATOM 2586 C CA . HIS A 1 319 ? -35.148 -4.188 37.287 1.00 88.06 319 HIS A CA 1
ATOM 2587 C C . HIS A 1 319 ? -35.028 -4.534 35.786 1.00 88.06 319 HIS A C 1
ATOM 2589 O O . HIS A 1 319 ? -35.188 -5.688 35.393 1.00 88.06 319 HIS A O 1
ATOM 2595 N N . LEU A 1 320 ? -34.718 -3.555 34.925 1.00 88.69 320 LEU A N 1
ATOM 2596 C CA . LEU A 1 320 ? -34.521 -3.785 33.488 1.00 88.69 320 LEU A CA 1
ATOM 2597 C C . LEU A 1 320 ? -33.176 -4.448 33.191 1.00 88.69 320 LEU A C 1
ATOM 2599 O O . LEU A 1 320 ? -33.075 -5.229 32.246 1.00 88.69 320 LEU A O 1
ATOM 2603 N N . ILE A 1 321 ? -32.151 -4.160 33.993 1.00 89.75 321 ILE A N 1
ATOM 2604 C CA . ILE A 1 321 ? -30.847 -4.822 33.895 1.00 89.75 321 ILE A CA 1
ATOM 2605 C C . ILE A 1 321 ? -30.974 -6.297 34.274 1.00 89.75 321 ILE A C 1
ATOM 2607 O O . ILE A 1 321 ? -30.472 -7.148 33.542 1.00 89.75 321 ILE A O 1
ATOM 2611 N N . GLU A 1 322 ? -31.690 -6.595 35.359 1.00 88.56 322 GLU A N 1
ATOM 2612 C CA . GLU A 1 322 ? -31.972 -7.966 35.795 1.00 88.56 322 GLU A CA 1
ATOM 2613 C C . GLU A 1 322 ? -32.716 -8.747 34.703 1.00 88.56 322 GLU A C 1
ATOM 2615 O O . GLU A 1 322 ? -32.247 -9.791 34.247 1.00 88.56 322 GLU A O 1
ATOM 2620 N N . LYS A 1 323 ? -33.804 -8.174 34.172 1.00 88.00 323 LYS A N 1
ATOM 2621 C CA . LYS A 1 323 ? -34.563 -8.767 33.062 1.00 88.00 323 LYS A CA 1
ATOM 2622 C C . LYS A 1 323 ? -33.702 -8.999 31.815 1.00 88.00 323 LYS A C 1
ATOM 2624 O O . LYS A 1 323 ? -33.812 -10.040 31.169 1.00 88.00 323 LYS A O 1
ATOM 2629 N N . SER A 1 324 ? -32.839 -8.043 31.471 1.00 88.44 324 SER A N 1
ATOM 2630 C CA . SER A 1 324 ? -31.904 -8.172 30.349 1.00 88.44 324 SER A CA 1
ATOM 2631 C C . SER A 1 324 ? -30.914 -9.318 30.566 1.00 88.44 324 SER A C 1
ATOM 2633 O O . SER A 1 324 ? -30.676 -10.124 29.666 1.00 88.44 324 SER A O 1
ATOM 2635 N N . TY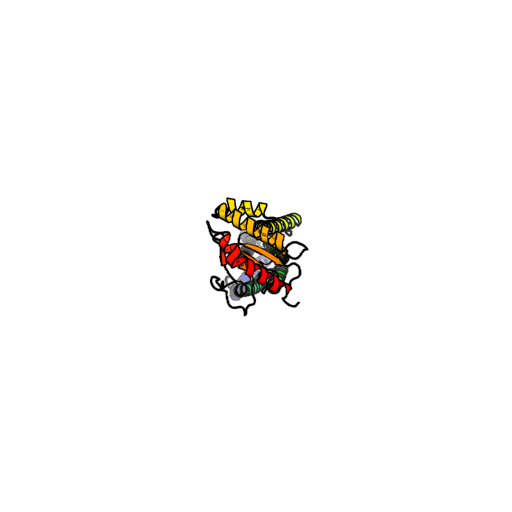R A 1 325 ? -30.358 -9.429 31.772 1.00 87.38 325 TYR A N 1
ATOM 2636 C CA . TYR A 1 325 ? -29.441 -10.504 32.122 1.00 87.38 325 TYR A CA 1
ATOM 2637 C C . TYR A 1 325 ? -30.112 -11.881 32.020 1.00 87.38 325 TYR A C 1
ATOM 2639 O O . TYR A 1 325 ? -29.557 -12.790 31.395 1.00 87.38 325 TYR A O 1
ATOM 2647 N N . GLU A 1 326 ? -31.327 -12.029 32.555 1.00 85.50 326 GLU A N 1
ATOM 2648 C CA . GLU A 1 326 ? -32.121 -13.255 32.419 1.00 85.50 326 GLU A CA 1
ATOM 2649 C C . GLU A 1 326 ? -32.429 -13.584 30.959 1.00 85.50 326 GLU A C 1
ATOM 2651 O O . GLU A 1 326 ? -32.294 -14.736 30.542 1.00 85.50 326 GLU A O 1
ATOM 2656 N N . TYR A 1 327 ? -32.807 -12.581 30.165 1.00 84.75 327 TYR A N 1
ATOM 2657 C CA . TYR A 1 327 ? -33.053 -12.747 28.739 1.00 84.75 327 TYR A CA 1
ATOM 2658 C C . TYR A 1 327 ? -31.816 -13.311 28.036 1.00 84.75 327 TYR A C 1
ATOM 2660 O O . TYR A 1 327 ? -31.919 -14.364 27.412 1.00 84.75 327 TYR A O 1
ATOM 2668 N N . ILE A 1 328 ? -30.645 -12.686 28.202 1.00 83.69 328 ILE A N 1
ATOM 2669 C CA . ILE A 1 328 ? -29.386 -13.138 27.587 1.00 83.69 328 ILE A CA 1
ATOM 2670 C C . ILE A 1 328 ? -28.995 -14.550 28.049 1.00 83.69 328 ILE A C 1
ATOM 2672 O O . ILE A 1 328 ? -28.529 -15.351 27.237 1.00 83.69 328 ILE A O 1
ATOM 2676 N N . MET A 1 329 ? -29.222 -14.888 29.322 1.00 79.19 329 MET A N 1
ATOM 2677 C CA . MET A 1 329 ? -28.987 -16.236 29.858 1.00 79.19 329 MET A CA 1
ATOM 2678 C C . MET A 1 329 ? -29.933 -17.299 29.274 1.00 79.19 329 MET A C 1
ATOM 2680 O O . MET A 1 329 ? -29.546 -18.464 29.180 1.00 79.19 329 MET A O 1
ATOM 2684 N N . ASN A 1 330 ? -31.150 -16.911 28.883 1.00 78.81 330 ASN A N 1
ATOM 2685 C CA . ASN A 1 330 ? -32.200 -17.810 28.398 1.00 78.81 330 ASN A CA 1
ATOM 2686 C C . ASN A 1 330 ? -32.307 -17.888 26.865 1.00 78.81 330 ASN A C 1
ATOM 2688 O O . ASN A 1 330 ? -33.126 -18.662 26.358 1.00 78.81 330 ASN A O 1
ATOM 2692 N N . ILE A 1 331 ? -31.489 -17.141 26.109 1.00 73.25 331 ILE A N 1
ATOM 2693 C CA . ILE A 1 331 ? -31.386 -17.313 24.652 1.00 73.25 331 ILE A CA 1
ATOM 2694 C C . ILE A 1 331 ? -30.903 -18.745 24.389 1.00 73.25 331 ILE A C 1
ATOM 2696 O O . ILE A 1 331 ? -29.749 -19.086 24.660 1.00 73.25 331 ILE A O 1
ATOM 2700 N N . LYS A 1 332 ? -31.809 -19.601 23.896 1.00 56.78 332 LYS A N 1
ATOM 2701 C CA . LYS A 1 332 ? -31.501 -20.999 23.569 1.00 56.78 332 LYS A CA 1
ATOM 2702 C C . LYS A 1 332 ? -30.315 -21.051 22.600 1.00 56.78 332 LYS A C 1
ATOM 2704 O O . LYS A 1 332 ? -30.279 -20.289 21.635 1.00 56.78 332 LYS A O 1
ATOM 2709 N N . LYS A 1 333 ? -29.358 -21.927 22.923 1.00 51.38 333 LYS A N 1
ATOM 2710 C CA . LYS A 1 333 ? -28.178 -22.230 22.103 1.00 51.38 333 LYS A CA 1
ATOM 2711 C C . LYS A 1 333 ? -28.550 -22.691 20.704 1.00 51.38 333 LYS A C 1
ATOM 2713 O O . LYS A 1 333 ? -29.544 -23.446 20.595 1.00 51.38 333 LYS A O 1
#

Foldseek 3Di:
DPPCPPVNVVVVVVVVVVLVVVVVVPVVDQQPPDPCRVVVVVVNVVVNVVVVVVVVVVVVVVVVVVVVVVVVVVVVLLVLLVVLLVQVVVLVVVCVVQQADDPVSLVSLVVSLVSCVVRHDPQLSVLSVVLSVLCVVCNVPRCPDPVNLVSVLVSVLSVVVSVQRSCCRSPVDVDGDDPVVSVVVSVVVSVVVVVVVVQFWDPDLVRLLVCCVPVALAAPQQNVVVVVVVVVCCVVAPPPNFWDWIDGPFWIWIFGPPFPDPDGTQWIWGDGHHQKIWIKGFADLPDDDDPQWDADPVCSGITIHIDRDPVCCVPPPPVSSVVSSVVRVPPDD

Sequence (333 aa):
MAKITAKGIIIWVIIVIIYISSFVFLSVYEFQDWKYGSFIESLIAVFQGAGVIAIITAVILLFQSQLEAQKEKGQKVFNEKISLYKEAIEVVENIFKDNRIESGELQRLEFIILKLQLISSDSTIRKFVEFYQKIVDVADIDLIQENNFTKSADLKRAFSEFIGKCRVELQLSENELDKSIFQQIQETVENSDKKKWQKSNYKDWDNYEEFLKEETNVSTPTINLIKKIHDDIINEYSIPQKATVNYTKTMISFLVHNAPSSRKRFLMITSFSANKFALSPSKDKNEVAPDGTTTVASWTDSYSIEIKGSTDYNDKAKHLIEKSYEYIMNIKK